Protein AF-S4RUE1-F1 (afdb_monomer_lite)

InterPro domains:
  IPR036621 Anticodon-binding domain superfamily [G3DSA:3.40.50.800] (30-145)
  IPR052600 Nuclear receptor coactivator/corepressor [PTHR23295] (6-214)

Foldseek 3Di:
DVVVVVVVVVVLVVLLVVLLVVLLVVLVVVCVVLDFFQEEEEEADPVCVVVSVVLQVLLVVLVGRYYYDYDDPPDDPVNVVVVCVVSVHQKYWYDDPVCVVLQFIWIWGNPDDDIDIDPRHHSVVNSVVSSVVVVVVVVVVCVVSSVVSSVSSNVSSVVVSVVVVVVVVVVVVLVDDDPLLVVLVVCVVVVHDDDPVSVVVNVVSVVVVVVVVD

Sequence (214 aa):
CLRRAEDALTKEKRRRQELFSCFYDELQFKLERERPVDCVVVVTNKTLKAYAESLGCQVQGLGLSVDLIFLKTEKSLVEAMEDVRKSGTPFIITVSQQHELYKSCTVIILHGRKPTEHRNMKEYAAIELIGERYEQYVAARRESEHTEASRGATEAAEKSLAREMALRRAYEDSLIPPASIAALLYLLVDSRHLAAEEIDQVVRYLQRRKEALM

Organism: Petromyzon marinus (NCBI:txid7757)

Radius of gyration: 33.21 Å; chains: 1; bounding box: 72×42×84 Å

Structure (mmCIF, N/CA/C/O backbone):
data_AF-S4RUE1-F1
#
_entry.id   AF-S4RUE1-F1
#
loop_
_atom_site.group_PDB
_atom_site.id
_atom_site.type_symbol
_atom_site.label_atom_id
_atom_site.label_alt_id
_atom_site.label_comp_id
_atom_site.label_asym_id
_atom_site.label_entity_id
_atom_site.label_seq_id
_atom_site.pdbx_PDB_ins_code
_atom_site.Cartn_x
_atom_site.Cartn_y
_atom_site.Cartn_z
_atom_site.occupancy
_atom_site.B_iso_or_equiv
_atom_site.auth_seq_id
_atom_site.auth_comp_id
_atom_site.auth_asym_id
_atom_site.auth_atom_id
_atom_site.pdbx_PDB_model_num
ATOM 1 N N . CYS A 1 1 ? 25.360 19.381 -38.399 1.00 58.59 1 CYS A N 1
ATOM 2 C CA . CYS A 1 1 ? 25.597 18.361 -37.353 1.00 58.59 1 CYS A CA 1
ATOM 3 C C . CYS A 1 1 ? 24.825 18.641 -36.062 1.00 58.59 1 CYS A C 1
ATOM 5 O O . CYS A 1 1 ? 24.163 17.726 -35.601 1.00 58.59 1 CYS A O 1
ATOM 7 N N . LEU A 1 2 ? 24.820 19.878 -35.540 1.00 60.69 2 LEU A N 1
ATOM 8 C CA . LEU A 1 2 ? 24.148 20.240 -34.275 1.00 60.69 2 LEU A CA 1
ATOM 9 C C . LEU A 1 2 ? 22.643 19.893 -34.215 1.00 60.69 2 LEU A C 1
ATOM 11 O O . LEU A 1 2 ? 22.247 19.160 -33.319 1.00 60.69 2 LEU A O 1
ATOM 15 N N . ARG A 1 3 ? 21.838 20.269 -35.224 1.00 60.91 3 ARG A N 1
ATOM 16 C CA . ARG A 1 3 ? 20.386 19.967 -35.236 1.00 60.91 3 ARG A CA 1
ATOM 17 C C . ARG A 1 3 ? 20.048 18.471 -35.132 1.00 60.91 3 ARG A C 1
ATOM 19 O O . ARG A 1 3 ? 19.162 18.096 -34.384 1.00 60.91 3 ARG A O 1
ATOM 26 N N . ARG A 1 4 ? 20.808 17.588 -35.800 1.00 62.19 4 ARG A N 1
ATOM 27 C CA . ARG A 1 4 ? 20.588 16.125 -35.720 1.00 62.19 4 ARG A CA 1
ATOM 28 C C . ARG A 1 4 ? 20.875 15.557 -34.324 1.00 62.19 4 ARG A C 1
ATOM 30 O O . ARG A 1 4 ? 20.230 14.593 -33.924 1.00 62.19 4 ARG A O 1
ATOM 37 N N . ALA A 1 5 ? 21.845 16.126 -33.607 1.00 63.12 5 ALA A N 1
ATOM 38 C CA . ALA A 1 5 ? 22.159 15.725 -32.237 1.00 63.12 5 ALA A CA 1
ATOM 39 C C . ALA A 1 5 ? 21.095 16.233 -31.246 1.00 63.12 5 ALA A C 1
ATOM 41 O O . ALA A 1 5 ? 20.695 15.499 -30.344 1.00 63.12 5 ALA A O 1
ATOM 42 N N . GLU A 1 6 ? 20.581 17.448 -31.460 1.00 67.56 6 GLU A N 1
ATOM 43 C CA . GLU A 1 6 ? 19.459 18.017 -30.699 1.00 67.56 6 GLU A CA 1
ATOM 44 C C . GLU A 1 6 ? 18.167 17.201 -30.894 1.00 67.56 6 GLU A C 1
ATOM 46 O O . GLU A 1 6 ? 17.483 16.876 -29.918 1.00 67.56 6 GLU A O 1
ATOM 51 N N . ASP A 1 7 ? 17.878 16.772 -32.125 1.00 71.88 7 ASP A N 1
ATOM 52 C CA . ASP A 1 7 ? 16.717 15.935 -32.451 1.00 71.88 7 ASP A CA 1
ATOM 53 C C . ASP A 1 7 ? 16.804 14.546 -31.786 1.00 71.88 7 ASP A C 1
ATOM 55 O O . ASP A 1 7 ? 15.817 14.035 -31.245 1.00 71.88 7 ASP A O 1
ATOM 59 N N . ALA A 1 8 ? 17.997 13.937 -31.769 1.00 72.00 8 ALA A N 1
ATOM 60 C CA . ALA A 1 8 ? 18.235 12.645 -31.123 1.00 72.00 8 ALA A CA 1
ATOM 61 C C . ALA A 1 8 ? 18.071 12.717 -29.595 1.00 72.00 8 ALA A C 1
ATOM 63 O O . ALA A 1 8 ? 17.399 11.864 -29.009 1.00 72.00 8 ALA A O 1
ATOM 64 N N . LEU A 1 9 ? 18.608 13.766 -28.962 1.00 74.94 9 LEU A N 1
ATOM 65 C CA . LEU A 1 9 ? 18.475 13.999 -27.522 1.00 74.94 9 LEU A CA 1
ATOM 66 C C . LEU A 1 9 ? 17.010 14.227 -27.120 1.00 74.94 9 LEU A C 1
ATOM 68 O O . LEU A 1 9 ? 16.556 13.748 -26.080 1.00 74.94 9 LEU A O 1
ATOM 72 N N . THR A 1 10 ? 16.249 14.933 -27.955 1.00 79.88 10 THR A N 1
ATOM 73 C CA . THR A 1 10 ? 14.815 15.170 -27.735 1.00 79.88 10 THR A CA 1
ATOM 74 C C . THR A 1 10 ? 14.017 13.869 -27.808 1.00 79.88 10 THR A C 1
ATOM 76 O O . THR A 1 10 ? 13.157 13.611 -26.964 1.00 79.88 10 THR A O 1
ATOM 79 N N . LYS A 1 11 ? 14.344 13.004 -28.774 1.00 82.00 11 LYS A N 1
ATOM 80 C CA . LYS A 1 11 ? 13.711 11.689 -28.932 1.00 82.00 11 LYS A CA 1
ATOM 81 C C . LYS A 1 11 ? 14.000 10.759 -27.751 1.00 82.00 11 LYS A C 1
ATOM 83 O O . LYS A 1 11 ? 13.104 10.052 -27.298 1.00 82.00 11 LYS A O 1
ATOM 88 N N . GLU A 1 12 ? 15.223 10.780 -27.233 1.00 80.19 12 GLU A N 1
ATOM 89 C CA . GLU A 1 12 ? 15.617 9.995 -26.062 1.00 80.19 12 GLU A CA 1
ATOM 90 C C . GLU A 1 12 ? 14.921 10.474 -24.782 1.00 80.19 12 GLU A C 1
ATOM 92 O O . GLU A 1 12 ? 14.372 9.665 -24.036 1.00 80.19 12 GLU A O 1
ATOM 97 N N . LYS A 1 13 ? 14.854 11.795 -24.564 1.00 83.00 13 LYS A N 1
ATOM 98 C CA . LYS A 1 13 ? 14.106 12.385 -23.442 1.00 83.00 13 LYS A CA 1
ATOM 99 C C . LYS A 1 13 ? 12.633 11.988 -23.473 1.00 83.00 13 LYS A C 1
ATOM 101 O O . LYS A 1 13 ? 12.096 11.593 -22.442 1.00 83.00 13 LYS A O 1
ATOM 106 N N . ARG A 1 14 ? 12.009 12.039 -24.654 1.00 86.94 14 ARG A N 1
ATOM 107 C CA . ARG A 1 14 ? 10.625 11.600 -24.853 1.00 86.94 14 ARG A CA 1
ATOM 108 C C . ARG A 1 14 ? 10.459 10.114 -24.534 1.00 86.94 14 ARG A C 1
ATOM 110 O O . ARG A 1 14 ? 9.573 9.762 -23.766 1.00 86.94 14 ARG A O 1
ATOM 117 N N . ARG A 1 15 ? 11.352 9.258 -25.042 1.00 85.38 15 ARG A N 1
ATOM 118 C CA . ARG A 1 15 ? 11.324 7.814 -24.765 1.00 85.38 15 ARG A CA 1
ATOM 119 C C . ARG A 1 15 ? 11.468 7.511 -23.272 1.00 85.38 15 ARG A C 1
ATOM 121 O O . ARG A 1 15 ? 10.746 6.673 -22.747 1.00 85.38 15 ARG A O 1
ATOM 128 N N . ARG A 1 16 ? 12.363 8.216 -22.576 1.00 84.38 16 ARG A N 1
ATOM 129 C CA . ARG A 1 16 ? 12.545 8.090 -21.123 1.00 84.38 16 ARG A CA 1
ATOM 130 C C . ARG A 1 16 ? 11.294 8.507 -20.351 1.00 84.38 16 ARG A C 1
ATOM 132 O O . ARG A 1 16 ? 10.927 7.834 -19.398 1.00 84.38 16 ARG A O 1
ATOM 139 N N . GLN A 1 17 ? 10.642 9.590 -20.770 1.00 87.00 17 GLN A N 1
ATOM 140 C CA . GLN A 1 17 ? 9.405 10.068 -20.154 1.00 87.00 17 GLN A CA 1
ATOM 141 C C . GLN A 1 17 ? 8.237 9.096 -20.373 1.00 87.00 17 GLN A C 1
ATOM 143 O O . GLN A 1 17 ? 7.494 8.827 -19.437 1.00 87.00 17 GLN A O 1
ATOM 148 N N . GLU A 1 18 ? 8.104 8.532 -21.576 1.00 90.56 18 GLU A N 1
ATOM 149 C CA . GLU A 1 18 ? 7.108 7.496 -21.883 1.00 90.56 18 GLU A CA 1
ATOM 150 C C . GLU A 1 18 ? 7.318 6.252 -21.005 1.00 90.56 18 GLU A C 1
ATOM 152 O O . GLU A 1 18 ? 6.376 5.772 -20.383 1.00 90.56 18 GLU A O 1
ATOM 157 N N . LEU A 1 19 ? 8.564 5.773 -20.895 1.00 87.56 19 LEU A N 1
ATOM 158 C CA . LEU A 1 19 ? 8.904 4.637 -20.032 1.00 87.56 19 LEU A CA 1
ATOM 159 C C . LEU A 1 19 ? 8.614 4.932 -18.558 1.00 87.56 19 LEU A C 1
ATOM 161 O O . LEU A 1 19 ? 8.045 4.086 -17.876 1.00 87.56 19 LEU A O 1
ATOM 165 N N . PHE A 1 20 ? 8.975 6.125 -18.077 1.00 90.62 20 PHE A N 1
ATOM 166 C CA . PHE A 1 20 ? 8.666 6.548 -16.713 1.00 90.62 20 PHE A CA 1
ATOM 167 C C . PHE A 1 20 ? 7.159 6.521 -16.455 1.00 90.62 20 PHE A C 1
ATOM 169 O O . PHE A 1 20 ? 6.744 5.928 -15.468 1.00 90.62 20 PHE A O 1
ATOM 176 N N . SER A 1 21 ? 6.352 7.103 -17.351 1.00 91.00 21 SER A N 1
ATOM 177 C CA . SER A 1 21 ? 4.891 7.126 -17.207 1.00 91.00 21 SER A CA 1
ATOM 178 C C . SER A 1 21 ? 4.323 5.713 -17.104 1.00 91.00 21 SER A C 1
ATOM 180 O O . SER A 1 21 ? 3.620 5.418 -16.146 1.00 91.00 21 SER A O 1
ATOM 182 N N . CYS A 1 22 ? 4.694 4.812 -18.021 1.00 90.06 22 CYS A N 1
ATOM 183 C CA . CYS A 1 22 ? 4.197 3.436 -17.988 1.00 90.06 22 CYS A CA 1
ATOM 184 C C . CYS A 1 22 ? 4.574 2.711 -16.689 1.00 90.06 22 CYS A C 1
ATOM 186 O O . CYS A 1 22 ? 3.720 2.092 -16.062 1.00 90.06 22 CYS A O 1
ATOM 188 N N . PHE A 1 23 ? 5.841 2.789 -16.262 1.00 87.94 23 PHE A N 1
ATOM 189 C CA . PHE A 1 23 ? 6.271 2.118 -15.032 1.00 87.94 23 PHE A CA 1
ATOM 190 C C . PHE A 1 23 ? 5.644 2.730 -13.782 1.00 87.94 23 PHE A C 1
ATOM 192 O O . PHE A 1 23 ? 5.354 2.006 -12.833 1.00 87.94 2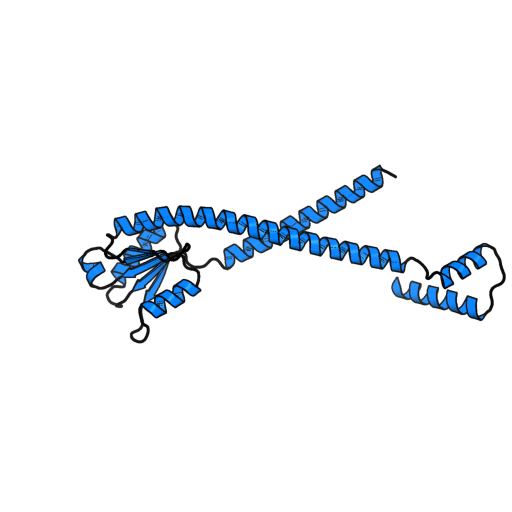3 PHE A O 1
ATOM 199 N N . TYR A 1 24 ? 5.439 4.044 -13.773 1.00 88.12 24 TYR A N 1
ATOM 200 C CA . TYR A 1 24 ? 4.788 4.734 -12.671 1.00 88.12 24 TYR A CA 1
ATOM 201 C C . TYR A 1 24 ? 3.327 4.290 -12.529 1.00 88.12 24 TYR A C 1
ATOM 203 O O . TYR A 1 24 ? 2.928 3.878 -11.440 1.00 88.12 24 TYR A O 1
ATOM 211 N N . ASP A 1 25 ? 2.577 4.263 -13.633 1.00 88.62 25 ASP A N 1
ATOM 212 C CA . ASP A 1 25 ? 1.181 3.814 -13.658 1.00 88.62 25 ASP A CA 1
ATOM 213 C C . ASP A 1 25 ? 1.062 2.335 -13.247 1.00 88.62 25 ASP A C 1
ATOM 215 O O . ASP A 1 25 ? 0.202 1.963 -12.447 1.00 88.62 25 ASP A O 1
ATOM 219 N N . GLU A 1 26 ? 1.967 1.475 -13.727 1.00 88.31 26 GLU A N 1
ATOM 220 C CA . GLU A 1 26 ? 2.015 0.062 -13.332 1.00 88.31 26 GLU A CA 1
ATOM 221 C C . GLU A 1 26 ? 2.295 -0.130 -11.834 1.00 88.31 26 GLU A C 1
ATOM 223 O O . GLU A 1 26 ? 1.721 -1.025 -11.204 1.00 88.31 26 GLU A O 1
ATOM 228 N N . LEU A 1 27 ? 3.200 0.669 -11.260 1.00 87.81 27 LEU A N 1
ATOM 229 C CA . LEU A 1 27 ? 3.532 0.610 -9.836 1.00 87.81 27 LEU A CA 1
ATOM 230 C C . LEU A 1 27 ? 2.371 1.113 -8.981 1.00 87.81 27 LEU A C 1
ATOM 232 O O . LEU A 1 27 ? 2.018 0.445 -8.009 1.00 87.81 27 LEU A O 1
ATOM 236 N N . GLN A 1 28 ? 1.741 2.226 -9.366 1.00 86.06 28 GLN A N 1
ATOM 237 C CA . GLN A 1 28 ? 0.544 2.729 -8.692 1.00 86.06 28 GLN A CA 1
ATOM 238 C C . GLN A 1 28 ? -0.583 1.698 -8.713 1.00 86.06 28 GLN A C 1
ATOM 240 O O . GLN A 1 28 ? -1.149 1.385 -7.668 1.00 86.06 28 GLN A O 1
ATOM 245 N N . PHE A 1 29 ? -0.850 1.091 -9.871 1.00 86.81 29 PHE A N 1
ATOM 246 C CA . PHE A 1 29 ? -1.894 0.079 -9.996 1.00 86.81 29 PHE A CA 1
ATOM 247 C C . PHE A 1 29 ? -1.649 -1.136 -9.088 1.00 86.81 29 PHE A C 1
ATOM 249 O O . PHE A 1 29 ? -2.578 -1.668 -8.479 1.00 86.81 29 PHE A O 1
ATOM 256 N N . LYS A 1 30 ? -0.395 -1.586 -8.963 1.00 86.31 30 LYS A N 1
ATOM 257 C CA . LYS A 1 30 ? -0.034 -2.680 -8.045 1.00 86.31 30 LYS A CA 1
ATOM 258 C C . LYS A 1 30 ? -0.243 -2.292 -6.581 1.00 86.31 30 LYS A C 1
ATOM 260 O O . LYS A 1 30 ? -0.842 -3.070 -5.843 1.00 86.31 30 LYS A O 1
ATOM 265 N N . LEU A 1 31 ? 0.203 -1.097 -6.192 1.00 84.88 31 LEU A N 1
ATOM 266 C CA . LEU A 1 31 ? 0.042 -0.556 -4.837 1.00 84.88 31 LEU A CA 1
ATOM 267 C C . LEU A 1 31 ? -1.433 -0.449 -4.432 1.00 84.88 31 LEU A C 1
ATOM 269 O O . LEU A 1 31 ? -1.803 -0.832 -3.323 1.00 84.88 31 LEU A O 1
ATOM 273 N N . GLU A 1 32 ? -2.289 0.020 -5.338 1.00 83.31 32 GLU A N 1
ATOM 274 C CA . GLU A 1 32 ? -3.732 0.089 -5.098 1.00 83.31 32 GLU A CA 1
ATOM 275 C C . GLU A 1 32 ? -4.362 -1.302 -4.973 1.00 83.31 32 GLU A C 1
ATOM 277 O O . GLU A 1 32 ? -5.212 -1.520 -4.109 1.00 83.31 32 GLU A O 1
ATOM 282 N N . ARG A 1 33 ? -3.934 -2.263 -5.801 1.00 83.38 33 ARG A N 1
ATOM 283 C CA . ARG A 1 33 ? -4.501 -3.620 -5.814 1.00 83.38 33 ARG A CA 1
ATOM 284 C C . ARG A 1 33 ? -4.127 -4.444 -4.586 1.00 83.38 33 ARG A C 1
ATOM 286 O O . ARG A 1 33 ? -4.904 -5.296 -4.166 1.00 83.38 33 ARG A O 1
ATOM 293 N N . GLU A 1 34 ? -2.945 -4.215 -4.031 1.00 82.38 34 GLU A N 1
ATOM 294 C CA . GLU A 1 34 ? -2.450 -4.902 -2.835 1.00 82.38 34 GLU A CA 1
ATOM 295 C C . GLU A 1 34 ? -2.808 -4.156 -1.541 1.00 82.38 34 GLU A C 1
ATOM 297 O O . GLU A 1 34 ? -2.314 -4.505 -0.468 1.00 82.38 34 GLU A O 1
ATOM 302 N N . ARG A 1 35 ? -3.678 -3.137 -1.618 1.00 82.25 35 ARG A N 1
ATOM 303 C CA . ARG A 1 35 ? -4.054 -2.327 -0.462 1.00 82.25 35 ARG A CA 1
ATOM 304 C C . ARG A 1 35 ? -4.678 -3.205 0.640 1.00 82.25 35 ARG A C 1
ATOM 306 O O . ARG A 1 35 ? -5.731 -3.805 0.414 1.00 82.25 35 ARG A O 1
ATOM 313 N N . PRO A 1 36 ? -4.073 -3.253 1.843 1.00 87.19 36 PRO A N 1
ATOM 314 C CA . PRO A 1 36 ? -4.626 -4.005 2.958 1.00 87.19 36 PRO A CA 1
ATOM 315 C C . PRO A 1 36 ? -5.847 -3.292 3.546 1.00 87.19 36 PRO A C 1
ATOM 317 O O . PRO A 1 36 ? -6.071 -2.102 3.316 1.00 87.19 36 PRO A O 1
ATOM 320 N N . VAL A 1 37 ? -6.612 -4.027 4.352 1.00 92.06 37 VAL A N 1
ATOM 321 C CA . VAL A 1 37 ? -7.737 -3.484 5.124 1.00 92.06 37 VAL A CA 1
ATOM 322 C C . VAL A 1 37 ? -7.225 -2.415 6.095 1.00 92.06 37 VAL A C 1
ATOM 324 O O . VAL A 1 37 ? -6.211 -2.627 6.765 1.00 92.06 37 VAL A O 1
ATOM 327 N N . ASP A 1 38 ? -7.928 -1.283 6.187 1.00 93.38 38 ASP A N 1
ATOM 328 C CA . ASP A 1 38 ? -7.502 -0.136 6.994 1.00 93.38 38 ASP A CA 1
ATOM 329 C C . ASP A 1 38 ? -7.779 -0.355 8.497 1.00 93.38 38 ASP A C 1
ATOM 331 O O . ASP A 1 38 ? -6.973 0.029 9.344 1.00 93.38 38 ASP A O 1
ATOM 335 N N . CYS A 1 39 ? -8.891 -1.003 8.855 1.00 94.94 39 CYS A N 1
ATOM 336 C CA . CYS A 1 39 ? -9.232 -1.298 10.246 1.00 94.94 39 CYS A CA 1
ATOM 337 C C . CYS A 1 39 ? -9.822 -2.702 10.409 1.00 94.94 39 CYS A C 1
ATOM 339 O O . CYS A 1 39 ? -10.632 -3.147 9.602 1.00 94.94 39 CYS A O 1
ATOM 341 N N . VAL A 1 40 ? -9.448 -3.402 11.478 1.00 95.75 40 VAL A N 1
ATOM 342 C CA . VAL A 1 40 ? -10.020 -4.713 11.808 1.00 95.75 40 VAL A CA 1
ATOM 343 C C . VAL A 1 40 ? -10.698 -4.666 13.170 1.00 95.75 40 VAL A C 1
ATOM 345 O O . VAL A 1 40 ? -10.084 -4.288 14.170 1.00 95.75 40 VAL A O 1
ATOM 348 N N . VAL A 1 41 ? -11.955 -5.101 13.230 1.00 95.31 41 VAL A N 1
ATOM 349 C CA . VAL A 1 41 ? -12.693 -5.274 14.483 1.00 95.31 41 VAL A CA 1
ATOM 350 C C . VAL A 1 41 ? -12.561 -6.722 14.946 1.00 95.31 41 VAL A C 1
ATOM 352 O O . VAL A 1 41 ? -13.078 -7.648 14.323 1.00 95.31 41 VAL A O 1
ATOM 355 N N . VAL A 1 42 ? -11.866 -6.923 16.060 1.00 94.38 42 VAL A N 1
ATOM 356 C CA . VAL A 1 42 ? -11.666 -8.221 16.700 1.00 94.38 42 VAL A CA 1
ATOM 357 C C . VAL A 1 42 ? -12.728 -8.433 17.772 1.00 94.38 42 VAL A C 1
ATOM 359 O O . VAL A 1 42 ? -12.840 -7.674 18.739 1.00 94.38 42 VAL A O 1
ATOM 362 N N . VAL A 1 43 ? -13.495 -9.505 17.612 1.00 93.62 43 VAL A N 1
ATOM 363 C CA . VAL A 1 43 ? -14.638 -9.843 18.459 1.00 93.62 43 VAL A CA 1
ATOM 364 C C . VAL A 1 43 ? -14.307 -11.070 19.304 1.00 93.62 43 VAL A C 1
ATOM 366 O O . VAL A 1 43 ? -14.034 -12.143 18.762 1.00 93.62 43 VAL A O 1
ATOM 369 N N . THR A 1 44 ? -14.349 -10.939 20.635 1.00 89.88 44 THR A N 1
ATOM 370 C CA . THR A 1 44 ? -14.014 -12.049 21.551 1.00 89.88 44 THR A CA 1
ATOM 371 C C . THR A 1 44 ? -15.119 -13.095 21.688 1.00 89.88 44 THR A C 1
ATOM 373 O O . THR A 1 44 ? -14.828 -14.257 21.956 1.00 89.88 44 THR A O 1
ATOM 376 N N . ASN A 1 45 ? -16.384 -12.711 21.501 1.00 88.56 45 ASN A N 1
ATOM 377 C CA . ASN A 1 45 ? -17.535 -13.605 21.608 1.00 88.56 45 ASN A CA 1
ATOM 378 C C . ASN A 1 45 ? -18.504 -13.381 20.440 1.00 88.56 45 ASN A C 1
ATOM 380 O O . ASN A 1 45 ? -18.855 -12.248 20.123 1.00 88.56 45 ASN A O 1
ATOM 384 N N . LYS A 1 46 ? -18.989 -14.466 19.826 1.00 87.31 46 LYS A N 1
ATOM 385 C CA . LYS A 1 46 ? -19.931 -14.429 18.695 1.00 87.31 46 LYS A CA 1
ATOM 386 C C . LYS A 1 46 ? -21.242 -13.707 19.013 1.00 87.31 46 LYS A C 1
ATOM 388 O O . LYS A 1 46 ? -21.866 -13.180 18.098 1.00 87.31 46 LYS A O 1
ATOM 393 N N . THR A 1 47 ? -21.658 -13.660 20.279 1.00 90.12 47 THR A N 1
ATOM 394 C CA . THR A 1 47 ? -22.866 -12.925 20.694 1.00 90.12 47 THR A CA 1
ATOM 395 C C . THR A 1 47 ? -22.747 -11.420 20.456 1.00 90.12 47 THR A C 1
ATOM 397 O O . THR A 1 47 ? -23.751 -10.765 20.213 1.00 90.12 47 THR A O 1
ATOM 400 N N . LEU A 1 48 ? -21.521 -10.885 20.444 1.00 91.94 48 LEU A N 1
ATOM 401 C CA . LEU A 1 48 ? -21.221 -9.462 20.253 1.00 91.94 48 LEU A CA 1
ATOM 402 C C . LEU A 1 48 ? -21.212 -9.046 18.778 1.00 91.94 48 LEU A C 1
ATOM 404 O O . LEU A 1 48 ? -20.809 -7.931 18.454 1.00 91.94 48 LEU A O 1
ATOM 408 N N . LYS A 1 49 ? -21.622 -9.939 17.869 1.00 93.19 49 LYS A N 1
ATOM 409 C CA . LYS A 1 49 ? -21.610 -9.694 16.426 1.00 93.19 49 LYS A CA 1
ATOM 410 C C . LYS A 1 49 ? -22.360 -8.411 16.056 1.00 93.19 49 LYS A C 1
ATOM 412 O O . LYS A 1 49 ? -21.794 -7.581 15.361 1.00 93.19 49 LYS A O 1
ATOM 417 N N . ALA A 1 50 ? -23.578 -8.223 16.565 1.00 94.19 50 ALA A N 1
ATOM 418 C CA . ALA A 1 50 ? -24.389 -7.044 16.249 1.00 94.19 50 ALA A CA 1
ATOM 419 C C . ALA A 1 50 ? -23.723 -5.734 16.709 1.00 94.19 50 ALA A C 1
ATOM 421 O O . ALA A 1 50 ? -23.722 -4.742 15.983 1.00 94.19 50 ALA A O 1
ATOM 422 N N . TYR A 1 51 ? -23.108 -5.744 17.895 1.00 94.19 51 TYR A N 1
ATOM 423 C CA . TYR A 1 51 ? -22.356 -4.604 18.417 1.00 94.19 51 TYR A CA 1
ATOM 424 C C . TYR A 1 51 ? -21.126 -4.292 17.554 1.00 94.19 51 TYR A C 1
ATOM 426 O O . TYR A 1 51 ? -20.906 -3.146 17.167 1.00 94.19 51 TYR A O 1
ATOM 434 N N . ALA A 1 52 ? -20.357 -5.322 17.195 1.00 94.94 52 ALA A N 1
ATOM 435 C CA . ALA A 1 52 ? -19.178 -5.187 16.349 1.00 94.94 52 ALA A CA 1
ATOM 436 C C . ALA A 1 52 ? -19.518 -4.690 14.935 1.00 94.94 52 ALA A C 1
ATOM 438 O O . ALA A 1 52 ? -18.807 -3.842 14.405 1.00 94.94 52 ALA A O 1
ATOM 439 N N . GLU A 1 53 ? -20.603 -5.186 14.336 1.00 94.81 53 GLU A N 1
ATOM 440 C CA . GLU A 1 53 ? -21.081 -4.751 13.018 1.00 94.81 53 GLU A CA 1
ATOM 441 C C . GLU A 1 53 ? -21.537 -3.289 13.040 1.00 94.81 53 GLU A C 1
ATOM 443 O O . GLU A 1 53 ? -21.204 -2.536 12.128 1.00 94.81 53 GLU A O 1
ATOM 448 N N . SER A 1 54 ? -22.229 -2.860 14.102 1.00 94.75 54 SER A N 1
ATOM 449 C CA . SER A 1 54 ? -22.613 -1.455 14.280 1.00 94.75 54 SER A CA 1
ATOM 450 C C . SER A 1 54 ? -21.387 -0.544 14.359 1.00 94.75 54 SER A C 1
ATOM 452 O O . SER A 1 54 ? -21.316 0.456 13.646 1.00 94.75 54 SER A O 1
ATOM 454 N N . LEU A 1 55 ? -20.403 -0.902 15.189 1.00 94.25 55 LEU A N 1
ATOM 455 C CA . LEU A 1 55 ? -19.149 -0.155 15.303 1.00 94.25 55 LEU A CA 1
ATOM 456 C C . LEU A 1 55 ? -18.367 -0.143 13.986 1.00 94.25 55 LEU A C 1
ATOM 458 O O . LEU A 1 55 ? -17.878 0.903 13.563 1.00 94.25 55 LEU A O 1
ATOM 462 N N . GLY A 1 56 ? -18.287 -1.289 13.307 1.00 94.56 56 GLY A N 1
ATOM 463 C CA . GLY A 1 56 ? -17.648 -1.405 12.001 1.00 94.56 56 GLY A CA 1
ATOM 464 C C . GLY A 1 56 ? -18.311 -0.506 10.960 1.00 94.56 56 GLY A C 1
ATOM 465 O O . GLY A 1 56 ? -17.614 0.226 10.267 1.00 94.56 56 GLY A O 1
ATOM 466 N N . CYS A 1 57 ? -19.645 -0.477 10.907 1.00 94.94 57 CYS A N 1
ATOM 467 C CA . CYS A 1 57 ? -20.401 0.394 10.007 1.00 94.94 57 CYS A CA 1
ATOM 468 C C . CYS A 1 57 ? -20.141 1.884 10.284 1.00 94.94 57 CYS A C 1
ATOM 470 O O . CYS A 1 57 ? -20.036 2.677 9.349 1.00 94.94 57 CYS A O 1
ATOM 472 N N . GLN A 1 58 ? -20.014 2.280 11.554 1.00 94.31 58 GLN A N 1
ATOM 473 C CA . GLN A 1 58 ? -19.697 3.665 11.913 1.00 94.31 58 GLN A CA 1
ATOM 474 C C . GLN A 1 58 ? -18.293 4.070 11.453 1.00 94.31 58 GLN A C 1
ATOM 476 O O . GLN A 1 58 ? -18.118 5.156 10.906 1.00 94.31 58 GLN A O 1
ATOM 481 N N . VAL A 1 59 ? -17.306 3.185 11.615 1.00 94.56 59 VAL A N 1
ATOM 482 C CA . VAL A 1 59 ? -15.935 3.425 11.140 1.00 94.56 59 VAL A CA 1
ATOM 483 C C . VAL A 1 59 ? -15.862 3.400 9.609 1.00 94.56 59 VAL A C 1
ATOM 485 O O . VAL A 1 59 ? -15.171 4.226 9.020 1.00 94.56 59 VAL A O 1
ATOM 488 N N . GLN A 1 60 ? -16.627 2.529 8.944 1.00 95.00 60 GLN A N 1
ATOM 489 C CA . GLN A 1 60 ? -16.770 2.541 7.481 1.00 95.00 60 GLN A CA 1
ATOM 490 C C . GLN A 1 60 ? -17.345 3.869 6.969 1.00 95.00 60 GLN A C 1
ATOM 492 O O . GLN A 1 60 ? -16.967 4.322 5.890 1.00 95.00 60 GLN A O 1
ATOM 497 N N . GLY A 1 61 ? -18.197 4.536 7.756 1.00 93.56 61 GLY A N 1
ATOM 498 C CA . GLY A 1 61 ? -18.728 5.866 7.446 1.00 93.56 61 GLY A CA 1
ATOM 499 C C . GLY A 1 61 ? -17.659 6.957 7.291 1.00 93.56 61 GLY A C 1
ATOM 500 O O . GLY A 1 61 ? -17.917 7.967 6.644 1.00 93.56 61 GLY A O 1
ATOM 501 N N . LEU A 1 62 ? -16.450 6.741 7.819 1.00 91.44 62 LEU A N 1
ATOM 502 C CA . LEU A 1 62 ? -15.298 7.634 7.653 1.00 91.44 62 LEU A CA 1
ATOM 503 C C . LEU A 1 62 ? -14.510 7.372 6.350 1.00 91.44 62 LEU A C 1
ATOM 505 O O . LEU A 1 62 ? -13.514 8.042 6.087 1.00 91.44 62 LEU A O 1
ATOM 509 N N . G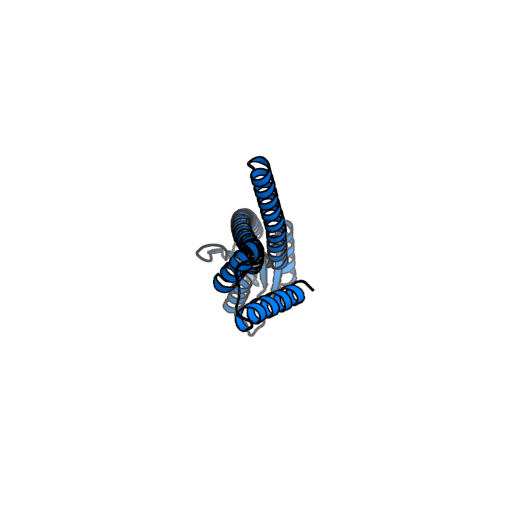LY A 1 63 ? -14.914 6.388 5.537 1.00 90.56 63 GLY A N 1
ATOM 510 C CA . GLY A 1 63 ? -14.211 6.001 4.307 1.00 90.56 63 GLY A CA 1
ATOM 511 C C . GLY A 1 63 ? -13.039 5.034 4.519 1.00 90.56 63 GLY A C 1
ATOM 512 O O . GLY A 1 63 ? -12.166 4.932 3.653 1.00 90.56 63 GLY A O 1
ATOM 513 N N . LEU A 1 64 ? -13.000 4.340 5.663 1.00 92.75 64 LEU A N 1
ATOM 514 C CA . LEU A 1 64 ? -12.059 3.250 5.930 1.00 92.75 64 LEU A CA 1
ATOM 515 C C . LEU A 1 64 ? -12.634 1.906 5.475 1.00 92.75 64 LEU A C 1
ATOM 517 O O . LEU A 1 64 ? -13.816 1.618 5.674 1.00 92.75 64 LEU A O 1
ATOM 521 N N . SER A 1 65 ? -11.771 1.035 4.955 1.00 92.88 65 SER A N 1
ATOM 522 C CA . SER A 1 65 ? -12.109 -0.373 4.743 1.00 92.88 65 SER A CA 1
ATOM 523 C C . SER A 1 65 ? -12.041 -1.105 6.082 1.00 92.88 65 SER A C 1
ATOM 525 O O . SER A 1 65 ? -10.989 -1.105 6.726 1.00 92.88 65 SER A O 1
ATOM 527 N N . VAL A 1 66 ? -13.147 -1.725 6.501 1.00 95.31 66 VAL A N 1
ATOM 528 C CA . VAL A 1 66 ? -13.239 -2.425 7.791 1.00 95.31 66 VAL A CA 1
ATOM 529 C C . VAL A 1 66 ? -13.550 -3.900 7.587 1.00 95.31 66 VAL A C 1
ATOM 531 O O . VAL A 1 66 ? -14.502 -4.222 6.878 1.00 95.31 66 VAL A O 1
ATOM 534 N N . ASP A 1 67 ? -12.793 -4.768 8.256 1.00 94.62 67 ASP A N 1
ATOM 535 C CA . ASP A 1 67 ? -13.044 -6.212 8.326 1.00 94.62 67 ASP A CA 1
ATOM 536 C C . ASP A 1 67 ? -13.357 -6.652 9.768 1.00 94.62 67 ASP A C 1
ATOM 538 O O . ASP A 1 67 ? -12.964 -5.996 10.737 1.00 94.62 67 ASP A O 1
ATOM 542 N N . LEU A 1 68 ? -14.088 -7.758 9.922 1.00 93.50 68 LEU A N 1
ATOM 543 C CA . LEU A 1 68 ? -14.488 -8.309 11.216 1.00 93.50 68 LEU A CA 1
ATOM 544 C C . LEU A 1 68 ? -13.916 -9.711 11.412 1.00 93.50 68 LEU A C 1
ATOM 546 O O . LEU A 1 68 ? -14.226 -10.643 10.670 1.00 93.50 68 LEU A O 1
ATOM 550 N N . ILE A 1 69 ? -13.162 -9.892 12.495 1.00 92.75 69 ILE A N 1
ATOM 551 C CA . ILE A 1 69 ? -12.573 -11.179 12.863 1.00 92.75 69 ILE A CA 1
ATOM 552 C C . ILE A 1 69 ? -13.175 -11.668 14.176 1.00 92.75 69 ILE A C 1
ATOM 554 O O . ILE A 1 69 ? -13.103 -11.006 15.211 1.00 92.75 69 ILE A O 1
ATOM 558 N N . PHE A 1 70 ? -13.710 -12.886 14.156 1.00 91.75 70 PHE A N 1
ATOM 559 C CA . PHE A 1 70 ? -14.136 -13.586 15.363 1.00 91.75 70 PHE A CA 1
ATOM 560 C C . PHE A 1 70 ? -12.985 -14.419 15.917 1.00 91.75 70 PHE A C 1
ATOM 562 O O . PHE A 1 70 ? -12.458 -15.300 15.229 1.00 91.75 70 PHE A O 1
ATOM 569 N N . LEU A 1 71 ? -12.630 -14.184 17.179 1.00 87.88 71 LEU A N 1
ATOM 570 C CA . LEU A 1 71 ? -11.682 -15.035 17.887 1.00 87.88 71 LEU A CA 1
ATOM 571 C C . LEU A 1 71 ? -12.257 -16.451 18.005 1.00 87.88 71 LEU A C 1
ATOM 573 O O . LEU A 1 71 ? -13.348 -16.670 18.536 1.00 87.88 71 LEU A O 1
ATOM 577 N N . LYS A 1 72 ? -11.518 -17.425 17.468 1.00 80.00 72 LYS A N 1
ATOM 578 C CA . LYS A 1 72 ? -11.781 -18.847 17.710 1.00 80.00 72 LYS A CA 1
ATOM 579 C C . LYS A 1 72 ? -11.267 -19.198 19.103 1.00 80.00 72 LYS A C 1
ATOM 581 O O . LYS A 1 72 ? -10.247 -18.662 19.515 1.00 80.00 72 LYS A O 1
ATOM 586 N N . THR A 1 73 ? -11.921 -20.137 19.784 1.00 70.06 73 THR A N 1
ATOM 587 C CA . THR A 1 73 ? -11.583 -20.574 21.153 1.00 70.06 73 THR A CA 1
ATOM 588 C C . THR A 1 73 ? -10.115 -20.992 21.330 1.00 70.06 73 THR A C 1
ATOM 590 O O . THR A 1 73 ? -9.588 -20.898 22.429 1.00 70.06 73 THR A O 1
ATOM 593 N N . GLU A 1 74 ? -9.450 -21.418 20.253 1.00 66.69 74 GLU A N 1
ATOM 594 C CA . GLU A 1 74 ? -8.046 -21.849 20.256 1.00 66.69 74 GLU A CA 1
ATOM 595 C C . GLU A 1 74 ? -7.034 -20.714 20.035 1.00 66.69 74 GLU A C 1
ATOM 597 O O . GLU A 1 74 ? -5.870 -20.880 20.379 1.00 66.69 74 GLU A O 1
ATOM 602 N N . LYS A 1 75 ? -7.446 -19.572 19.463 1.00 74.62 75 LYS A N 1
ATOM 603 C CA . LYS A 1 75 ? -6.546 -18.441 19.192 1.00 74.62 75 LYS A CA 1
ATOM 604 C C . LYS A 1 75 ? -6.615 -17.423 20.321 1.00 74.62 75 LYS A C 1
ATOM 606 O O . LYS A 1 75 ? -7.697 -16.964 20.689 1.00 74.62 75 LYS A O 1
ATOM 611 N N . SER A 1 76 ? -5.457 -17.005 20.820 1.00 84.38 76 SER A N 1
ATOM 612 C CA . SER A 1 76 ? -5.380 -15.900 21.774 1.00 84.38 76 SER A CA 1
ATOM 613 C C . SER A 1 76 ? -5.583 -14.544 21.082 1.00 84.38 76 SER A C 1
ATOM 615 O O . SER A 1 76 ? -5.293 -14.376 19.895 1.00 84.38 76 SER A O 1
ATOM 617 N N . LEU A 1 77 ? -6.049 -13.541 21.837 1.00 83.38 77 LEU A N 1
ATOM 618 C CA . LEU A 1 77 ? -6.157 -12.158 21.349 1.00 83.38 77 LEU A CA 1
ATOM 619 C C . LEU A 1 77 ? -4.810 -11.645 20.813 1.00 83.38 77 LEU A C 1
ATOM 621 O O . LEU A 1 77 ? -4.771 -10.978 19.786 1.00 83.38 77 LEU A O 1
ATOM 625 N N . VAL A 1 78 ? -3.710 -12.008 21.479 1.00 85.81 78 VAL A N 1
ATOM 626 C CA . VAL A 1 78 ? -2.352 -11.599 21.101 1.00 85.81 78 VAL A CA 1
ATOM 627 C C . VAL A 1 78 ? -1.960 -12.172 19.739 1.00 85.81 78 VAL A C 1
ATOM 629 O O . VAL A 1 78 ? -1.467 -11.435 18.892 1.00 85.81 78 VAL A O 1
ATOM 632 N N . GLU A 1 79 ? -2.228 -13.454 19.485 1.00 87.56 79 GLU A N 1
ATOM 633 C CA . GLU A 1 79 ? -1.954 -14.076 18.182 1.00 87.56 79 GLU A CA 1
ATOM 634 C C . GLU A 1 79 ? -2.802 -13.466 17.065 1.00 87.56 79 GLU A C 1
ATOM 636 O O . GLU A 1 79 ? -2.291 -13.196 15.983 1.00 87.56 79 GLU A O 1
ATOM 641 N N . ALA A 1 80 ? -4.085 -13.196 17.327 1.00 87.12 80 ALA A N 1
ATOM 642 C CA . ALA A 1 80 ? -4.945 -12.534 16.349 1.00 87.12 80 ALA A CA 1
ATOM 643 C C . ALA A 1 80 ? -4.443 -11.120 16.017 1.00 87.12 80 ALA A C 1
ATOM 645 O O . ALA A 1 80 ? -4.434 -10.725 14.855 1.00 87.12 80 ALA A O 1
ATOM 646 N N . MET A 1 81 ? -3.976 -10.369 17.017 1.00 86.25 81 MET A N 1
ATOM 647 C CA . MET A 1 81 ? -3.378 -9.050 16.802 1.00 86.25 81 MET A CA 1
ATOM 648 C C . MET A 1 81 ? -2.076 -9.120 15.997 1.00 86.25 81 MET A C 1
ATOM 650 O O . MET A 1 81 ? -1.833 -8.261 15.154 1.00 86.25 81 MET A O 1
ATOM 654 N N . GLU A 1 82 ? -1.240 -10.131 16.238 1.00 88.12 82 GLU A N 1
ATOM 655 C CA . GLU A 1 82 ? -0.018 -10.379 15.468 1.00 88.12 82 GLU A CA 1
ATOM 656 C C . GLU A 1 82 ? -0.319 -10.721 14.004 1.00 88.12 82 GLU A C 1
ATOM 658 O O . GLU A 1 82 ? 0.342 -10.198 13.104 1.00 88.12 82 GLU A O 1
ATOM 663 N N . ASP A 1 83 ? -1.337 -11.546 13.753 1.00 89.19 83 ASP A N 1
ATOM 664 C CA . ASP A 1 83 ? -1.798 -11.880 12.402 1.00 89.19 83 ASP A CA 1
ATOM 665 C C . ASP A 1 83 ? -2.284 -10.620 11.657 1.00 89.19 83 ASP A C 1
ATOM 667 O O . ASP A 1 83 ? -1.889 -10.387 10.514 1.00 89.19 83 ASP A O 1
ATOM 671 N N . VAL A 1 84 ? -3.058 -9.756 12.324 1.00 89.81 84 VAL A N 1
ATOM 672 C CA . VAL A 1 84 ? -3.537 -8.482 11.752 1.00 89.81 84 VAL A CA 1
ATOM 673 C C . VAL A 1 84 ? -2.403 -7.465 11.567 1.00 89.81 84 VAL A C 1
ATOM 675 O O . VAL A 1 84 ? -2.384 -6.685 10.615 1.00 89.81 84 VAL A O 1
ATOM 678 N N . ARG A 1 85 ? -1.392 -7.481 12.438 1.00 88.06 85 ARG A N 1
ATOM 679 C CA . ARG A 1 85 ? -0.200 -6.651 12.240 1.00 88.06 85 ARG A CA 1
ATOM 680 C C . ARG A 1 85 ? 0.580 -7.090 11.002 1.00 88.06 85 ARG A C 1
ATOM 682 O O . ARG A 1 85 ? 1.066 -6.242 10.260 1.00 88.06 85 ARG A O 1
ATOM 689 N N . LYS A 1 86 ? 0.685 -8.400 10.758 1.00 87.94 86 LYS A N 1
ATOM 690 C CA . LYS A 1 86 ? 1.346 -8.952 9.563 1.00 87.94 86 LYS A CA 1
ATOM 691 C C . LYS A 1 86 ? 0.583 -8.661 8.274 1.00 87.94 86 LYS A C 1
ATOM 693 O O . LYS A 1 86 ? 1.226 -8.519 7.241 1.00 87.94 86 LYS A O 1
ATOM 698 N N . SER A 1 87 ? -0.746 -8.539 8.320 1.00 87.38 87 SER A N 1
ATOM 699 C CA . SER A 1 87 ? -1.535 -8.132 7.149 1.00 87.38 87 SER A CA 1
ATOM 700 C C . SER A 1 87 ? -1.349 -6.661 6.769 1.00 87.38 87 SER A C 1
ATOM 702 O O . SER A 1 87 ? -1.834 -6.251 5.721 1.00 87.38 87 SER A O 1
ATOM 704 N N . GLY A 1 88 ? -0.645 -5.865 7.582 1.00 88.00 88 GLY A N 1
ATOM 705 C CA . GLY A 1 88 ? -0.371 -4.455 7.297 1.00 88.00 88 GLY A CA 1
ATOM 706 C C . GLY A 1 88 ? -1.508 -3.507 7.685 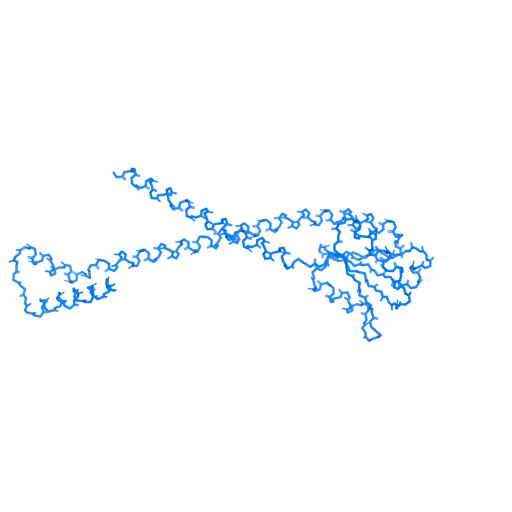1.00 88.00 88 GLY A C 1
ATOM 707 O O . GLY A 1 88 ? -1.502 -2.351 7.268 1.00 88.00 88 GLY A O 1
ATOM 708 N N . THR A 1 89 ? -2.474 -3.969 8.484 1.00 92.19 89 THR A N 1
ATOM 709 C CA . THR A 1 89 ? -3.601 -3.147 8.937 1.00 92.19 89 THR A CA 1
ATOM 710 C C . THR A 1 89 ? -3.140 -2.151 10.016 1.00 92.19 89 THR A C 1
ATOM 712 O O . THR A 1 89 ? -2.590 -2.567 11.039 1.00 92.19 89 THR A O 1
ATOM 715 N N . PRO A 1 90 ? -3.367 -0.835 9.842 1.00 92.44 90 PRO A N 1
ATOM 716 C CA . PRO A 1 90 ? -2.896 0.193 10.773 1.00 92.44 90 PRO A CA 1
ATOM 717 C C . PRO A 1 90 ? -3.731 0.336 12.058 1.00 92.44 90 PRO A C 1
ATOM 719 O O . PRO A 1 90 ? -3.212 0.879 13.039 1.00 92.44 90 PRO A O 1
ATOM 722 N N . PHE A 1 91 ? -4.987 -0.126 12.081 1.00 94.88 91 PHE A N 1
ATOM 723 C CA . PHE A 1 91 ? -5.901 0.021 13.221 1.00 94.88 91 PHE A CA 1
ATOM 724 C C . PHE A 1 91 ? -6.590 -1.291 13.604 1.00 94.88 91 PHE A C 1
ATOM 726 O O . PHE A 1 91 ? -7.086 -2.021 12.748 1.00 94.88 91 PHE A O 1
ATOM 733 N N . ILE A 1 92 ? -6.706 -1.548 14.906 1.00 95.00 92 ILE A N 1
ATOM 734 C CA . ILE A 1 92 ? -7.483 -2.662 15.457 1.00 95.00 92 ILE A CA 1
ATOM 735 C C . ILE A 1 92 ? -8.457 -2.131 16.504 1.00 95.00 92 ILE A C 1
ATOM 737 O O . ILE A 1 92 ? -8.072 -1.361 17.382 1.00 95.00 92 ILE A O 1
ATOM 741 N N . ILE A 1 93 ? -9.702 -2.592 16.461 1.00 95.31 93 ILE A N 1
ATOM 742 C CA . ILE A 1 93 ? -10.698 -2.355 17.508 1.00 95.31 93 ILE A CA 1
ATOM 743 C C . ILE A 1 93 ? -11.015 -3.690 18.162 1.00 95.31 93 ILE A C 1
ATOM 745 O O . ILE A 1 93 ? -11.431 -4.623 17.490 1.00 95.31 93 ILE A O 1
ATOM 749 N N . THR A 1 94 ? -10.847 -3.798 19.476 1.00 94.31 94 THR A N 1
ATOM 750 C CA . THR A 1 94 ? -11.219 -5.006 20.219 1.00 94.31 94 THR A CA 1
ATOM 751 C C . THR A 1 94 ? -12.496 -4.776 21.010 1.00 94.31 94 THR A C 1
ATOM 753 O O . THR A 1 94 ? -12.594 -3.846 21.820 1.00 94.31 94 THR A O 1
ATOM 756 N N . VAL A 1 95 ? -13.467 -5.668 20.829 1.00 93.69 95 VAL A N 1
ATOM 757 C CA . VAL A 1 95 ? -14.745 -5.644 21.545 1.00 93.69 95 VAL A CA 1
ATOM 758 C C . VAL A 1 95 ? -14.907 -6.882 22.422 1.00 93.69 95 VAL A C 1
ATOM 760 O O . VAL A 1 95 ? -14.612 -8.009 22.025 1.00 93.69 95 VAL A O 1
ATOM 763 N N . SER A 1 96 ? -15.366 -6.642 23.647 1.00 92.69 96 SER A N 1
ATOM 764 C CA . SER A 1 96 ? -15.650 -7.642 24.672 1.00 92.69 96 SER A CA 1
ATOM 765 C C . SER A 1 96 ? -17.071 -7.459 25.209 1.00 92.69 96 SER A C 1
ATOM 767 O O . SER A 1 96 ? -17.754 -6.490 24.881 1.00 92.69 96 SER A O 1
ATOM 769 N N . GLN A 1 97 ? -17.535 -8.369 26.061 1.00 92.62 97 GLN A N 1
ATOM 770 C CA . GLN A 1 97 ? -18.881 -8.257 26.626 1.00 92.62 97 GLN A CA 1
ATOM 771 C C . GLN A 1 97 ? -19.033 -7.032 27.542 1.00 92.62 97 GLN A C 1
ATOM 773 O O . GLN A 1 97 ? -20.086 -6.403 27.579 1.00 92.62 97 GLN A O 1
ATOM 778 N N . GLN A 1 98 ? -17.961 -6.639 28.238 1.00 91.88 98 GLN A N 1
ATOM 779 C CA . GLN A 1 98 ? -17.953 -5.416 29.045 1.00 91.88 98 GLN A CA 1
ATOM 780 C C . GLN A 1 98 ? -18.006 -4.159 28.169 1.00 91.88 98 GLN A C 1
ATOM 782 O O . GLN A 1 98 ? -18.660 -3.183 28.526 1.00 91.88 98 GLN A O 1
ATOM 787 N N . HIS A 1 99 ? -17.348 -4.193 27.011 1.00 93.50 99 HIS A N 1
ATOM 788 C CA . HIS A 1 99 ? -17.357 -3.100 26.040 1.00 93.50 99 HIS A CA 1
ATOM 789 C C . HIS A 1 99 ? -18.773 -2.801 25.531 1.00 93.50 99 HIS A C 1
ATOM 791 O O . HIS A 1 99 ? -19.176 -1.641 25.523 1.00 93.50 99 HIS A O 1
ATOM 797 N N . GLU A 1 100 ? -19.560 -3.833 25.217 1.00 93.69 100 GLU A N 1
ATOM 798 C CA . GLU A 1 100 ? -20.963 -3.662 24.820 1.00 93.69 100 GLU A CA 1
ATOM 799 C C . GLU A 1 100 ? -21.811 -3.027 25.934 1.00 93.69 100 GLU A C 1
ATOM 801 O O . GLU A 1 100 ? -22.582 -2.100 25.672 1.00 93.69 100 GLU A O 1
ATOM 806 N N . LEU A 1 101 ? -21.630 -3.475 27.182 1.00 94.44 101 LEU A N 1
ATOM 807 C CA . LEU A 1 101 ? -22.381 -2.966 28.333 1.00 94.44 101 LEU A CA 1
ATOM 808 C C . LEU A 1 101 ? -22.098 -1.480 28.608 1.00 94.44 101 LEU A C 1
ATOM 810 O O . LEU A 1 101 ? -23.018 -0.712 28.880 1.00 94.44 101 LEU A O 1
ATOM 814 N N . TYR A 1 102 ? -20.830 -1.069 28.544 1.00 93.88 102 TYR A N 1
ATOM 815 C CA . TYR A 1 102 ? -20.404 0.295 28.884 1.00 93.88 102 TYR A CA 1
ATOM 816 C C . TYR A 1 102 ? -20.299 1.242 27.685 1.00 93.88 102 TYR A C 1
ATOM 818 O O . TYR A 1 102 ? -19.869 2.393 27.869 1.00 93.88 102 TYR A O 1
ATOM 826 N N . LYS A 1 103 ? -20.671 0.773 26.484 1.00 93.94 103 LYS A N 1
ATOM 827 C CA . LYS A 1 103 ? -20.493 1.493 25.214 1.00 93.94 103 LYS A CA 1
ATOM 828 C 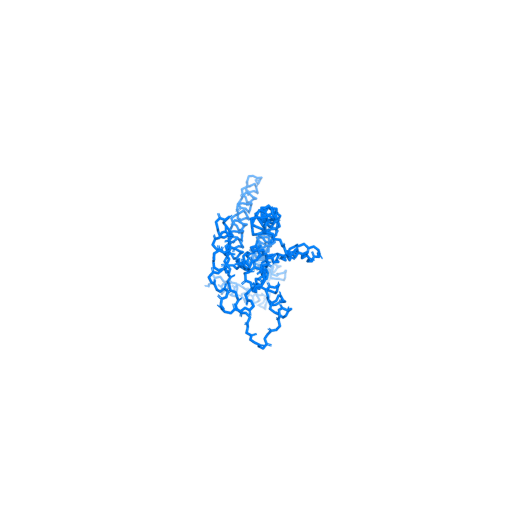C . LYS A 1 103 ? -19.064 2.013 25.082 1.00 93.94 103 LYS A C 1
ATOM 830 O O . LYS A 1 103 ? -18.800 3.216 24.980 1.00 93.94 103 LYS A O 1
ATOM 835 N N . SER A 1 104 ? -18.126 1.083 25.209 1.00 95.38 104 SER A N 1
ATOM 836 C CA . SER A 1 104 ? -16.694 1.331 25.091 1.00 95.38 104 SER A CA 1
ATOM 837 C C . SER A 1 104 ? -16.032 0.321 24.162 1.00 95.38 104 SER A C 1
ATOM 839 O O . SER A 1 104 ? -16.658 -0.631 23.707 1.00 95.38 104 SER A O 1
ATOM 841 N N . CYS A 1 105 ? -14.768 0.542 23.833 1.00 95.19 105 CYS A N 1
ATOM 842 C CA . CYS A 1 105 ? -13.930 -0.382 23.086 1.00 95.19 105 CYS A CA 1
ATOM 843 C C . CYS A 1 105 ? -12.453 -0.141 23.423 1.00 95.19 105 CYS A C 1
ATOM 845 O O . CYS A 1 105 ? -12.095 0.840 24.084 1.00 95.19 105 CYS A O 1
ATOM 847 N N . THR A 1 106 ? -11.595 -1.046 22.962 1.00 95.12 106 THR A N 1
ATOM 848 C CA . THR A 1 106 ? -10.146 -0.837 22.986 1.00 95.12 106 THR A CA 1
ATOM 849 C C . THR A 1 106 ? -9.666 -0.600 21.566 1.00 95.12 106 THR A C 1
ATOM 851 O O . THR A 1 106 ? -9.822 -1.478 20.719 1.00 95.12 106 THR A O 1
ATOM 854 N N . VAL A 1 107 ? -9.073 0.565 21.315 1.00 95.38 107 VAL A N 1
ATOM 855 C CA . VAL A 1 107 ? -8.462 0.903 20.023 1.00 95.38 107 VAL A CA 1
ATOM 856 C C . VAL A 1 107 ? -6.962 0.696 20.126 1.00 95.38 107 VAL A C 1
ATOM 858 O O . VAL A 1 107 ? -6.323 1.172 21.064 1.00 95.38 107 VAL A O 1
ATOM 861 N N . ILE A 1 108 ? -6.397 -0.011 19.159 1.00 94.12 108 ILE A N 1
ATOM 862 C CA . ILE A 1 108 ? -4.973 -0.304 19.076 1.00 94.12 108 ILE A CA 1
ATOM 863 C C . ILE A 1 108 ? -4.483 0.247 17.750 1.00 94.12 108 ILE A C 1
ATOM 865 O O . ILE A 1 108 ? -4.918 -0.172 16.678 1.00 94.12 108 ILE A O 1
ATOM 869 N N . ILE A 1 109 ? -3.581 1.211 17.839 1.00 93.81 109 ILE A N 1
ATOM 870 C CA . ILE A 1 109 ? -2.973 1.855 16.688 1.00 93.81 109 ILE A CA 1
ATOM 871 C C . ILE A 1 109 ? -1.643 1.155 16.444 1.00 93.81 109 ILE A C 1
ATOM 873 O O . ILE A 1 109 ? -0.764 1.155 17.307 1.00 93.81 109 ILE A O 1
ATOM 877 N N . LEU A 1 110 ? -1.523 0.518 15.284 1.00 90.88 110 LEU A N 1
ATOM 878 C CA . LEU A 1 110 ? -0.341 -0.242 14.885 1.00 90.88 110 LEU A CA 1
ATOM 879 C C . LEU A 1 110 ? 0.611 0.564 14.002 1.00 90.88 110 LEU A C 1
ATOM 881 O O . LEU A 1 110 ? 1.790 0.222 13.926 1.00 90.88 110 LEU A O 1
ATOM 885 N N . HIS A 1 111 ? 0.131 1.622 13.343 1.00 83.06 111 HIS A N 1
ATOM 886 C CA . HIS A 1 111 ? 0.996 2.471 12.531 1.00 83.06 111 HIS A CA 1
ATOM 887 C C . HIS A 1 111 ? 1.899 3.351 13.415 1.00 83.06 111 HIS A C 1
ATOM 889 O O . HIS A 1 111 ? 1.468 3.901 14.427 1.00 83.06 111 HIS A O 1
ATOM 895 N N . GLY A 1 112 ? 3.171 3.485 13.027 1.00 79.12 112 GLY A N 1
ATOM 896 C CA . GLY A 1 112 ? 4.181 4.256 13.757 1.00 79.12 112 GLY A CA 1
ATOM 897 C C . GLY A 1 112 ? 5.258 3.396 14.427 1.00 79.12 112 GLY A C 1
ATOM 898 O O . GLY A 1 112 ? 5.365 2.193 14.207 1.00 79.12 112 GLY A O 1
ATOM 899 N N . ARG A 1 113 ? 6.117 4.031 15.237 1.00 76.81 113 ARG A N 1
ATOM 900 C CA . ARG A 1 113 ? 7.304 3.372 15.821 1.00 76.81 113 ARG A CA 1
ATOM 901 C C . ARG A 1 113 ? 6.969 2.404 16.962 1.00 76.81 113 ARG A C 1
ATOM 903 O O . ARG A 1 113 ? 7.760 1.509 17.250 1.00 76.81 113 ARG A O 1
ATOM 910 N N . LYS A 1 114 ? 5.846 2.612 17.653 1.00 84.88 114 LYS A N 1
ATOM 911 C CA . LYS A 1 114 ? 5.383 1.779 18.769 1.00 84.88 114 LYS A CA 1
ATOM 912 C C . LYS A 1 114 ? 3.860 1.646 18.710 1.00 84.88 114 LYS A C 1
ATOM 914 O O . LYS A 1 114 ? 3.214 2.678 18.543 1.00 84.88 114 LYS A O 1
ATOM 919 N N . PRO A 1 115 ? 3.300 0.441 18.912 1.00 86.88 115 PRO A N 1
ATOM 920 C CA . PRO A 1 115 ? 1.861 0.273 19.047 1.00 86.88 115 PRO A CA 1
ATOM 921 C C . PRO A 1 115 ? 1.326 1.048 20.252 1.00 86.88 115 PRO A C 1
ATOM 923 O O . PRO A 1 115 ? 1.874 0.924 21.352 1.00 86.88 115 PRO A O 1
ATOM 926 N N . THR A 1 116 ? 0.262 1.824 20.061 1.00 91.75 116 THR A N 1
ATOM 927 C CA . THR A 1 116 ? -0.420 2.527 21.155 1.00 91.75 116 THR A CA 1
ATOM 928 C C . THR A 1 116 ? -1.793 1.922 21.387 1.00 91.75 116 THR A C 1
ATOM 930 O O . THR A 1 116 ? -2.620 1.832 20.482 1.00 91.75 116 THR A O 1
ATOM 933 N N . GLU A 1 117 ? -2.035 1.497 22.623 1.00 93.56 117 GLU A N 1
ATOM 934 C CA . GLU A 1 117 ? -3.296 0.900 23.043 1.00 93.56 117 GLU A CA 1
ATOM 935 C C . GLU A 1 117 ? -4.078 1.895 23.897 1.00 93.56 117 GLU A C 1
ATOM 937 O O . GLU A 1 117 ? -3.589 2.397 24.910 1.00 93.56 117 GLU A O 1
ATOM 942 N N . HIS A 1 118 ? -5.323 2.138 23.509 1.00 93.62 118 HIS A N 1
ATOM 943 C CA . HIS A 1 118 ? -6.246 2.977 24.242 1.00 93.62 118 HIS A CA 1
ATOM 944 C C . HIS A 1 118 ? -7.418 2.132 24.740 1.00 93.62 118 HIS A C 1
ATOM 946 O O . HIS A 1 118 ? -8.327 1.784 23.985 1.00 93.62 118 HIS A O 1
ATOM 952 N N . ARG A 1 119 ? -7.375 1.778 26.027 1.00 94.25 119 ARG A N 1
ATOM 953 C CA . ARG A 1 119 ? -8.357 0.898 26.672 1.00 94.25 119 ARG A CA 1
ATOM 954 C C . ARG A 1 119 ? -9.582 1.665 27.150 1.00 94.25 119 ARG A C 1
ATOM 956 O O . ARG A 1 119 ? -9.463 2.799 27.605 1.00 94.25 119 ARG A O 1
ATOM 963 N N . ASN A 1 120 ? -10.732 0.991 27.143 1.00 92.19 120 ASN A N 1
ATOM 964 C CA . ASN A 1 120 ? -11.993 1.488 27.706 1.00 92.19 120 ASN A CA 1
ATOM 965 C C . ASN A 1 120 ? -12.456 2.834 27.115 1.00 92.19 120 ASN A C 1
ATOM 967 O O . ASN A 1 120 ? -13.135 3.612 27.787 1.00 92.19 120 ASN A O 1
ATOM 971 N N . MET A 1 121 ? -12.100 3.114 25.861 1.00 95.31 121 MET A N 1
ATOM 972 C CA . MET A 1 121 ? -12.480 4.345 25.178 1.00 95.31 121 MET A CA 1
ATOM 973 C C . MET A 1 121 ? -13.947 4.295 24.768 1.00 95.31 121 MET A C 1
ATOM 975 O O . MET A 1 121 ? -14.430 3.257 24.327 1.00 95.31 121 MET A O 1
ATOM 979 N N . LYS A 1 122 ? -14.670 5.409 24.904 1.00 95.81 122 LYS A N 1
ATOM 980 C CA . LYS A 1 122 ? -16.056 5.507 24.429 1.00 95.81 122 LYS A CA 1
ATOM 981 C C . LYS A 1 122 ? -16.117 5.372 22.911 1.00 95.81 122 LYS A C 1
ATOM 983 O O . LYS A 1 122 ? -15.229 5.866 22.228 1.00 95.81 122 LYS A O 1
ATOM 988 N N . GLU A 1 123 ? -17.173 4.742 22.399 1.00 93.31 123 GLU A N 1
ATOM 989 C CA . GLU A 1 123 ? -17.327 4.455 20.962 1.00 93.31 123 GLU A CA 1
ATOM 990 C C . GLU A 1 123 ? -17.158 5.706 20.093 1.00 93.31 123 GLU A C 1
ATOM 992 O O . GLU A 1 123 ? -16.360 5.708 19.164 1.00 93.31 123 GLU A O 1
ATOM 997 N N . TYR A 1 124 ? -17.840 6.799 20.450 1.00 93.38 124 TYR A N 1
ATOM 998 C CA . TYR A 1 124 ? -17.739 8.066 19.723 1.00 93.38 124 TYR A CA 1
ATOM 999 C C . TYR A 1 124 ? -16.298 8.602 19.682 1.00 93.38 124 TYR A C 1
ATOM 1001 O O . TYR A 1 124 ? -15.790 8.932 18.615 1.00 93.38 124 TYR A O 1
ATOM 1009 N N . ALA A 1 125 ? -15.616 8.616 20.832 1.00 95.62 125 ALA A N 1
ATOM 1010 C CA . ALA A 1 125 ? -14.229 9.071 20.923 1.00 95.62 125 ALA A CA 1
ATOM 1011 C C . ALA A 1 125 ? -13.265 8.153 20.151 1.00 95.62 125 ALA A C 1
ATOM 1013 O O . ALA A 1 125 ? -12.283 8.623 19.585 1.00 95.62 125 ALA A O 1
ATOM 1014 N N . ALA A 1 126 ? -13.549 6.849 20.101 1.00 95.00 126 ALA A N 1
ATOM 1015 C CA . ALA A 1 126 ? -12.775 5.894 19.316 1.00 95.00 126 ALA A CA 1
ATOM 1016 C C . ALA A 1 126 ? -12.903 6.153 17.811 1.00 95.00 126 ALA A C 1
ATOM 1018 O O . ALA A 1 126 ? -11.895 6.133 17.107 1.00 95.00 126 ALA A O 1
ATOM 1019 N N . ILE A 1 127 ? -14.116 6.431 17.329 1.00 94.38 127 ILE A N 1
ATOM 1020 C CA . ILE A 1 127 ? -14.380 6.767 15.923 1.00 94.38 127 ILE A CA 1
ATOM 1021 C C . ILE A 1 127 ? -13.657 8.066 15.545 1.00 94.38 127 ILE A C 1
ATOM 1023 O O . ILE A 1 127 ? -12.957 8.100 14.536 1.00 94.38 127 ILE A O 1
ATOM 1027 N N . GLU A 1 128 ? -13.767 9.104 16.377 1.00 94.94 128 GLU A N 1
ATOM 1028 C CA . GLU A 1 128 ? -13.096 10.391 16.157 1.00 94.94 128 GLU A CA 1
ATOM 1029 C C . GLU A 1 128 ? -11.567 10.239 16.115 1.00 94.94 128 GLU A C 1
ATOM 1031 O O . GLU A 1 128 ? -10.922 10.698 15.171 1.00 94.94 128 GLU A O 1
ATOM 1036 N N . LEU A 1 129 ? -10.993 9.503 17.074 1.00 94.75 129 LEU A N 1
ATOM 1037 C CA . LEU A 1 129 ? -9.558 9.226 17.109 1.00 94.75 129 LEU A CA 1
ATOM 1038 C C . LEU A 1 129 ? -9.088 8.470 15.859 1.00 94.75 129 LEU A C 1
ATOM 1040 O O . LEU A 1 129 ? -8.035 8.787 15.310 1.00 94.75 129 LEU A O 1
ATOM 1044 N N . ILE A 1 130 ? -9.836 7.455 15.416 1.00 94.81 130 ILE A N 1
ATOM 1045 C CA . ILE A 1 130 ? -9.488 6.691 14.211 1.00 94.81 130 ILE A CA 1
ATOM 1046 C C . ILE A 1 130 ? -9.549 7.589 12.979 1.00 94.81 130 ILE A C 1
ATOM 1048 O O . ILE A 1 130 ? -8.636 7.519 12.163 1.00 94.81 130 ILE A O 1
ATOM 1052 N N . GLY A 1 131 ? -10.564 8.447 12.861 1.00 93.88 131 GLY A N 1
ATOM 1053 C CA . GLY A 1 131 ? -10.683 9.403 11.760 1.00 93.88 131 GLY A CA 1
ATOM 1054 C C . GLY A 1 131 ? -9.473 10.332 11.667 1.00 93.88 131 GLY A C 1
ATOM 1055 O O . GLY A 1 131 ? -8.790 10.349 10.644 1.00 93.88 131 GLY A O 1
ATOM 1056 N N . GLU A 1 132 ? -9.138 11.019 12.762 1.00 93.12 132 GLU A N 1
ATOM 1057 C CA . GLU A 1 132 ? -7.996 11.945 12.807 1.00 93.12 132 GLU A CA 1
ATOM 1058 C C . GLU A 1 132 ? -6.676 11.238 12.454 1.00 93.12 132 GLU A C 1
ATOM 1060 O O . GLU A 1 132 ? -5.856 11.725 11.669 1.00 93.12 132 GLU A O 1
ATOM 1065 N N . ARG A 1 133 ? -6.463 10.045 13.018 1.00 93.25 133 ARG A N 1
ATOM 1066 C CA . ARG A 1 133 ? -5.241 9.273 12.784 1.00 93.25 133 ARG A CA 1
ATOM 1067 C C . ARG A 1 133 ? -5.187 8.672 11.388 1.00 93.25 133 ARG A C 1
ATOM 1069 O O . ARG A 1 133 ? -4.097 8.538 10.838 1.00 93.25 133 ARG A O 1
ATOM 1076 N N . TYR A 1 134 ? -6.327 8.317 10.810 1.00 92.56 134 TYR A N 1
ATOM 1077 C CA . TYR A 1 134 ? -6.404 7.794 9.454 1.00 92.56 134 TYR A CA 1
ATOM 1078 C C . TYR A 1 134 ? -6.055 8.865 8.425 1.00 92.56 134 TYR A C 1
ATOM 1080 O O . TYR A 1 134 ? -5.281 8.580 7.517 1.00 92.56 134 TYR A O 1
ATOM 1088 N N . GLU A 1 135 ? -6.522 10.103 8.590 1.00 91.31 135 GLU A N 1
ATOM 1089 C CA . GLU A 1 135 ? -6.139 11.209 7.704 1.00 91.31 135 GLU A CA 1
ATOM 1090 C C . GLU A 1 135 ? -4.622 11.442 7.708 1.00 91.31 135 GLU A C 1
ATOM 1092 O O . GLU A 1 135 ? -3.994 11.508 6.647 1.00 91.31 135 GLU A O 1
ATOM 1097 N N . GLN A 1 136 ? -4.016 11.481 8.900 1.00 90.06 136 GLN A N 1
ATOM 1098 C CA . GLN A 1 136 ? -2.563 11.605 9.065 1.00 90.06 136 GLN A CA 1
ATOM 1099 C C . GLN A 1 136 ? -1.820 10.424 8.422 1.00 90.06 136 GLN A C 1
ATOM 1101 O O . GLN A 1 136 ? -0.833 10.617 7.708 1.00 90.06 136 GLN A O 1
ATOM 1106 N N . TYR A 1 137 ? -2.310 9.201 8.640 1.00 89.88 137 TYR A N 1
ATOM 1107 C CA . TYR A 1 137 ? -1.738 7.989 8.063 1.00 89.88 137 TYR A CA 1
ATOM 1108 C C . TYR A 1 137 ? -1.816 7.991 6.533 1.00 89.88 137 TYR A C 1
ATOM 1110 O O . TYR A 1 137 ? -0.812 7.729 5.878 1.00 89.88 137 TYR A O 1
ATOM 1118 N N . VAL A 1 138 ? -2.968 8.326 5.949 1.00 89.31 138 VAL A N 1
ATOM 1119 C CA . VAL A 1 138 ? -3.162 8.372 4.493 1.00 89.31 138 VAL A CA 1
ATOM 1120 C C . VAL A 1 138 ? -2.276 9.436 3.856 1.00 89.31 138 VAL A C 1
ATOM 1122 O O . VAL A 1 138 ? -1.685 9.172 2.812 1.00 89.31 138 VAL A O 1
ATOM 1125 N N . ALA A 1 139 ? -2.147 10.613 4.472 1.00 88.56 139 ALA A N 1
ATOM 1126 C CA . ALA A 1 139 ? -1.260 11.662 3.976 1.00 88.56 139 ALA A CA 1
ATOM 1127 C C . ALA A 1 139 ? 0.205 11.191 3.946 1.00 88.56 139 ALA A C 1
ATOM 1129 O O . ALA A 1 139 ? 0.846 11.249 2.896 1.00 88.56 139 ALA A O 1
ATOM 1130 N N . ALA A 1 140 ? 0.699 10.641 5.060 1.00 87.56 140 ALA A N 1
ATOM 1131 C CA . ALA A 1 140 ? 2.061 10.118 5.154 1.00 87.56 140 ALA 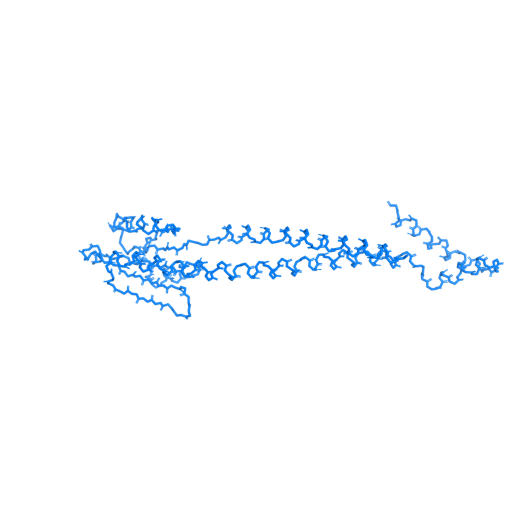A CA 1
ATOM 1132 C C . ALA A 1 140 ? 2.304 8.943 4.192 1.00 87.56 140 ALA A C 1
ATOM 1134 O O . ALA A 1 140 ? 3.358 8.843 3.563 1.00 87.56 140 ALA A O 1
ATOM 1135 N N . ARG A 1 141 ? 1.313 8.055 4.046 1.00 86.88 141 ARG A N 1
ATOM 1136 C CA . ARG A 1 141 ? 1.402 6.895 3.159 1.00 86.88 141 ARG A CA 1
ATOM 1137 C C . ARG A 1 141 ? 1.440 7.314 1.697 1.00 86.88 141 ARG A C 1
ATOM 1139 O O . ARG A 1 141 ? 2.310 6.842 0.982 1.00 86.88 141 ARG A O 1
ATOM 1146 N N . ARG A 1 142 ? 0.576 8.239 1.268 1.00 85.75 142 ARG A N 1
ATOM 1147 C CA . ARG A 1 142 ? 0.574 8.769 -0.106 1.00 85.75 142 ARG A CA 1
ATOM 1148 C C . ARG A 1 142 ? 1.902 9.418 -0.470 1.00 85.75 142 ARG A C 1
ATOM 1150 O O . ARG A 1 142 ? 2.377 9.234 -1.584 1.00 85.75 142 ARG A O 1
ATOM 1157 N N . GLU A 1 143 ? 2.511 10.156 0.453 1.00 86.19 143 GLU A N 1
ATOM 1158 C CA . GLU A 1 143 ? 3.826 10.762 0.230 1.00 86.19 143 GLU A CA 1
ATOM 1159 C C . GLU A 1 143 ? 4.923 9.693 0.075 1.00 86.19 143 GLU A C 1
ATOM 1161 O O . GLU A 1 143 ? 5.711 9.735 -0.875 1.00 86.19 143 GLU A O 1
ATOM 1166 N N . SER A 1 144 ? 4.930 8.682 0.949 1.00 84.62 144 SER A N 1
ATOM 1167 C CA . SER A 1 144 ? 5.859 7.548 0.861 1.00 84.62 144 SER A CA 1
ATOM 1168 C C . SER A 1 144 ? 5.659 6.738 -0.425 1.00 84.62 144 SER A C 1
ATOM 1170 O O . SER A 1 144 ? 6.611 6.477 -1.151 1.00 84.62 144 SER A O 1
ATOM 1172 N N . GLU A 1 145 ? 4.418 6.390 -0.761 1.00 86.62 145 GLU A N 1
ATOM 1173 C CA . GLU A 1 145 ? 4.076 5.624 -1.963 1.00 86.62 145 GLU A CA 1
ATOM 1174 C C . GLU A 1 145 ? 4.433 6.399 -3.232 1.00 86.62 145 GLU A C 1
ATOM 1176 O O . GLU A 1 145 ? 5.013 5.838 -4.157 1.00 86.62 145 GLU A O 1
ATOM 1181 N N . HIS A 1 146 ? 4.148 7.703 -3.277 1.00 83.88 146 HIS A N 1
ATOM 1182 C CA . HIS A 1 146 ? 4.482 8.546 -4.421 1.00 83.88 146 HIS A CA 1
ATOM 1183 C C . HIS A 1 146 ? 5.999 8.651 -4.624 1.00 83.88 146 HIS A C 1
ATOM 1185 O O . HIS A 1 146 ? 6.483 8.581 -5.758 1.00 83.88 146 HIS A O 1
ATOM 1191 N N . THR A 1 147 ? 6.764 8.824 -3.542 1.00 86.00 147 THR A N 1
ATOM 1192 C CA . THR A 1 147 ? 8.231 8.915 -3.612 1.00 86.00 147 THR A CA 1
ATOM 1193 C C . THR A 1 147 ? 8.864 7.580 -4.000 1.00 86.00 147 THR A C 1
ATOM 1195 O O . THR A 1 147 ? 9.742 7.555 -4.865 1.00 86.00 147 THR A O 1
ATOM 1198 N N . GLU A 1 148 ? 8.386 6.462 -3.451 1.00 87.62 148 GLU A N 1
ATOM 1199 C CA . GLU A 1 148 ? 8.851 5.119 -3.805 1.00 87.62 148 GLU A CA 1
ATOM 1200 C C . GLU A 1 148 ? 8.472 4.717 -5.232 1.00 87.62 148 GLU A C 1
ATOM 1202 O O . GLU A 1 148 ? 9.333 4.230 -5.967 1.00 87.62 148 GLU A O 1
ATOM 1207 N N . ALA A 1 149 ? 7.231 4.969 -5.660 1.00 86.44 149 ALA A N 1
ATOM 1208 C CA . ALA A 1 149 ? 6.783 4.704 -7.025 1.00 86.44 149 ALA A CA 1
ATOM 1209 C C . ALA A 1 149 ? 7.562 5.551 -8.037 1.00 86.44 149 ALA A C 1
ATOM 1211 O O . ALA A 1 149 ? 8.006 5.035 -9.060 1.00 86.44 149 ALA A O 1
ATOM 1212 N N . SER A 1 150 ? 7.809 6.828 -7.733 1.00 87.81 150 SER A N 1
ATOM 1213 C CA . SER A 1 150 ? 8.616 7.712 -8.582 1.00 87.81 150 SER A CA 1
ATOM 1214 C C . SER A 1 150 ? 10.068 7.238 -8.683 1.00 87.81 150 SER A C 1
ATOM 1216 O O . SER A 1 150 ? 10.625 7.144 -9.781 1.00 87.81 150 SER A O 1
ATOM 1218 N N . ARG A 1 151 ? 10.683 6.856 -7.556 1.00 89.88 151 ARG A N 1
ATOM 1219 C CA . ARG A 1 151 ? 12.042 6.299 -7.545 1.00 89.88 151 ARG A CA 1
ATOM 1220 C C . ARG A 1 151 ? 12.112 4.992 -8.338 1.00 89.88 151 ARG A C 1
ATOM 1222 O O . ARG A 1 151 ? 12.971 4.854 -9.205 1.00 89.88 151 ARG A O 1
ATOM 1229 N N . GLY A 1 152 ? 11.183 4.070 -8.092 1.00 87.81 152 GLY A N 1
ATOM 1230 C CA . GLY A 1 152 ? 11.101 2.790 -8.794 1.00 87.81 152 GLY A CA 1
ATOM 1231 C C . GLY A 1 152 ? 10.872 2.952 -10.298 1.00 87.81 152 GLY A C 1
ATOM 1232 O O . GLY A 1 152 ? 11.541 2.293 -11.093 1.00 87.81 152 GLY A O 1
ATOM 1233 N N . ALA A 1 153 ? 9.994 3.872 -10.703 1.00 89.56 153 ALA A N 1
ATOM 1234 C CA . ALA A 1 153 ? 9.745 4.189 -12.107 1.00 89.56 153 ALA A CA 1
ATOM 1235 C C . ALA A 1 153 ? 10.977 4.804 -12.783 1.00 89.56 153 ALA A C 1
ATOM 1237 O O . ALA A 1 153 ? 11.298 4.442 -13.915 1.00 89.56 153 ALA A O 1
ATOM 1238 N N . THR A 1 154 ? 11.706 5.679 -12.083 1.00 89.25 154 THR A N 1
ATOM 1239 C CA . THR A 1 154 ? 12.963 6.262 -12.579 1.00 89.25 154 THR A CA 1
ATOM 1240 C C . THR A 1 154 ? 14.005 5.171 -12.817 1.00 89.25 154 THR A C 1
ATOM 1242 O O . THR A 1 154 ? 14.518 5.047 -13.927 1.00 89.25 154 THR A O 1
ATOM 1245 N N . GLU A 1 155 ? 14.255 4.316 -11.822 1.00 91.56 155 GLU A N 1
ATOM 1246 C CA . GLU A 1 155 ? 15.218 3.212 -11.923 1.00 91.56 155 GLU A CA 1
ATOM 1247 C C . GLU A 1 155 ? 14.841 2.215 -13.033 1.00 91.56 155 GLU A C 1
ATOM 1249 O O . GLU A 1 155 ? 15.696 1.771 -13.807 1.00 91.56 155 GLU A O 1
ATOM 1254 N N . ALA A 1 156 ? 13.554 1.876 -13.160 1.00 89.88 156 ALA A N 1
ATOM 1255 C CA . ALA A 1 156 ? 13.058 0.975 -14.198 1.00 89.88 156 ALA A CA 1
ATOM 1256 C C . ALA A 1 156 ? 13.169 1.581 -15.608 1.00 89.88 156 ALA A C 1
ATOM 1258 O O . ALA A 1 156 ? 13.587 0.890 -16.549 1.00 89.88 156 ALA A O 1
ATOM 1259 N N . ALA A 1 157 ? 12.845 2.868 -15.759 1.00 90.00 157 ALA A N 1
ATOM 1260 C CA . ALA A 1 157 ? 12.968 3.593 -17.017 1.00 90.00 157 ALA A CA 1
ATOM 1261 C C . ALA A 1 157 ? 14.436 3.721 -17.444 1.00 90.00 157 ALA A C 1
ATOM 1263 O O . ALA A 1 157 ? 14.765 3.418 -18.592 1.00 90.00 157 ALA A O 1
ATOM 1264 N N . GLU A 1 158 ? 15.332 4.089 -16.526 1.00 89.44 158 GLU A N 1
ATOM 1265 C CA . GLU A 1 158 ? 16.772 4.183 -16.787 1.00 89.44 158 GLU A CA 1
ATOM 1266 C C . GLU A 1 158 ? 17.371 2.831 -17.167 1.00 89.44 158 GLU A C 1
ATOM 1268 O O . GLU A 1 158 ? 18.099 2.732 -18.155 1.00 89.44 158 GLU A O 1
ATOM 1273 N N . LYS A 1 159 ? 17.012 1.760 -16.454 1.00 91.31 159 LYS A N 1
ATOM 1274 C CA . LYS A 1 159 ? 17.459 0.400 -16.776 1.00 91.31 159 LYS A CA 1
ATOM 1275 C C . LYS A 1 159 ? 16.972 -0.056 -18.151 1.00 91.31 159 LYS A C 1
ATOM 1277 O O . LYS A 1 159 ? 17.714 -0.716 -18.879 1.00 91.31 159 LYS A O 1
ATOM 1282 N N . SER A 1 160 ? 15.735 0.276 -18.511 1.00 88.44 160 SER A N 1
ATOM 1283 C CA . SER A 1 160 ? 15.160 -0.066 -19.817 1.00 88.44 160 SER A CA 1
ATOM 1284 C C . SER A 1 160 ? 15.824 0.724 -20.942 1.00 88.44 160 SER A C 1
ATOM 1286 O O . SER A 1 160 ? 16.215 0.141 -21.951 1.00 88.44 160 SER A O 1
ATOM 1288 N N . LEU A 1 161 ? 16.057 2.019 -20.733 1.00 89.06 161 LEU A N 1
ATOM 1289 C CA . LEU A 1 161 ? 16.779 2.864 -21.678 1.00 89.06 161 LEU A CA 1
ATOM 1290 C C . LEU A 1 161 ? 18.233 2.399 -21.858 1.00 89.06 161 LEU A C 1
ATOM 1292 O O . LEU A 1 161 ? 18.709 2.287 -22.985 1.00 89.06 161 LEU A O 1
ATOM 1296 N N . ALA A 1 162 ? 18.925 2.055 -20.770 1.00 88.75 162 ALA A N 1
ATOM 1297 C CA . ALA A 1 162 ? 20.286 1.528 -20.817 1.00 88.75 162 ALA A CA 1
ATOM 1298 C C . ALA A 1 162 ? 20.365 0.212 -21.605 1.00 88.75 162 ALA A C 1
ATOM 1300 O O . ALA A 1 162 ? 21.307 0.010 -22.371 1.00 88.75 162 ALA A O 1
ATOM 1301 N N . ARG A 1 163 ? 19.358 -0.664 -21.476 1.00 88.38 163 ARG A N 1
ATOM 1302 C CA . ARG A 1 163 ? 19.239 -1.881 -22.296 1.00 88.38 163 ARG A CA 1
ATOM 1303 C C . ARG A 1 163 ? 19.045 -1.552 -23.776 1.00 88.38 163 ARG A C 1
ATOM 1305 O O . ARG A 1 163 ? 19.751 -2.119 -24.603 1.00 88.38 163 ARG A O 1
ATOM 1312 N N . GLU A 1 164 ? 18.144 -0.625 -24.114 1.00 87.25 164 GLU A N 1
ATOM 1313 C CA . GLU A 1 164 ? 17.947 -0.178 -25.503 1.00 87.25 164 GLU A CA 1
ATOM 1314 C C . GLU A 1 164 ? 19.248 0.397 -26.097 1.00 87.25 164 GLU A C 1
ATOM 1316 O O . GLU A 1 164 ? 19.613 0.080 -27.230 1.00 87.25 164 GLU A O 1
ATOM 1321 N N . MET A 1 165 ? 19.988 1.198 -25.326 1.00 84.81 165 MET A N 1
ATOM 1322 C CA . MET A 1 165 ? 21.279 1.749 -25.744 1.00 84.81 165 MET A CA 1
ATOM 1323 C C . MET A 1 165 ? 22.358 0.682 -25.903 1.00 84.81 165 MET A C 1
ATOM 1325 O O . MET A 1 165 ? 23.115 0.734 -26.867 1.00 84.81 165 MET A O 1
ATOM 1329 N N . ALA A 1 166 ? 22.443 -0.277 -24.982 1.00 85.69 166 ALA A N 1
ATOM 1330 C CA . ALA A 1 166 ? 23.407 -1.368 -25.065 1.00 85.69 166 ALA A CA 1
ATOM 1331 C C . ALA A 1 166 ? 23.166 -2.225 -26.312 1.00 85.69 166 ALA A C 1
ATOM 1333 O O . ALA A 1 166 ? 24.119 -2.569 -27.003 1.00 85.69 166 ALA A O 1
ATOM 1334 N N . LEU A 1 167 ? 21.901 -2.501 -26.646 1.00 85.44 167 LEU A N 1
ATOM 1335 C CA . LEU A 1 167 ? 21.536 -3.203 -27.878 1.00 85.44 167 LEU A CA 1
ATOM 1336 C C . LEU A 1 167 ? 21.924 -2.405 -29.127 1.00 85.44 167 LEU A C 1
ATOM 1338 O O . LEU A 1 167 ? 22.490 -2.972 -30.058 1.00 85.44 167 LEU A O 1
ATOM 1342 N N . ARG A 1 168 ? 21.674 -1.088 -29.141 1.00 82.31 168 ARG A N 1
ATOM 1343 C CA . ARG A 1 168 ? 22.107 -0.216 -30.247 1.00 82.31 168 ARG A CA 1
ATOM 1344 C C . ARG A 1 168 ? 23.623 -0.203 -30.407 1.00 82.31 168 ARG A C 1
ATOM 1346 O O . ARG A 1 168 ? 24.097 -0.375 -31.520 1.00 82.31 168 ARG A O 1
ATOM 1353 N N . ARG A 1 169 ? 24.369 -0.062 -29.309 1.00 81.25 169 ARG A N 1
ATOM 1354 C CA . ARG A 1 169 ? 25.839 -0.093 -29.321 1.00 81.25 169 ARG A CA 1
ATOM 1355 C C . ARG A 1 169 ? 26.372 -1.440 -29.788 1.00 81.25 169 ARG A C 1
ATOM 1357 O O . ARG A 1 169 ? 27.231 -1.469 -30.649 1.00 81.25 169 ARG A O 1
ATOM 1364 N N . ALA A 1 170 ? 25.818 -2.549 -29.299 1.00 79.88 170 ALA A N 1
ATOM 1365 C CA . ALA A 1 170 ? 26.210 -3.885 -29.745 1.00 79.88 170 ALA A CA 1
ATOM 1366 C C . ALA A 1 170 ? 25.957 -4.086 -31.249 1.00 79.88 170 ALA A C 1
ATOM 1368 O O . ALA A 1 170 ? 26.769 -4.696 -31.942 1.00 79.88 170 ALA A O 1
ATOM 1369 N N . TYR A 1 171 ? 24.853 -3.541 -31.766 1.00 78.00 171 TYR A N 1
ATOM 1370 C CA . TYR A 1 171 ? 24.575 -3.531 -33.199 1.00 78.00 171 TYR A CA 1
ATOM 1371 C C . TYR A 1 171 ? 25.575 -2.655 -33.976 1.00 78.00 171 TYR A C 1
ATOM 1373 O O . TYR A 1 171 ? 26.126 -3.103 -34.980 1.00 78.00 171 TYR A O 1
ATOM 1381 N N . GLU A 1 172 ? 25.862 -1.441 -33.505 1.00 78.38 172 GLU A N 1
ATOM 1382 C CA . GLU A 1 172 ? 26.870 -0.546 -34.093 1.00 78.38 172 GLU A CA 1
ATOM 1383 C C . GLU A 1 172 ? 28.272 -1.172 -34.096 1.00 78.38 172 GLU A C 1
ATOM 1385 O O . GLU A 1 172 ? 28.938 -1.169 -35.129 1.00 78.38 172 GLU A O 1
ATOM 1390 N N . ASP A 1 173 ? 28.682 -1.804 -33.000 1.00 77.19 173 ASP A N 1
ATOM 1391 C CA . ASP A 1 173 ? 29.959 -2.510 -32.893 1.00 77.19 173 ASP A CA 1
ATOM 1392 C C . ASP A 1 173 ? 30.018 -3.716 -33.841 1.00 77.19 173 ASP A C 1
ATOM 1394 O O . ASP A 1 173 ? 31.052 -3.971 -34.456 1.00 77.19 173 ASP A O 1
ATOM 1398 N N . SER A 1 174 ? 28.900 -4.424 -34.048 1.00 72.50 174 SER A N 1
ATOM 1399 C CA . SER A 1 174 ? 28.826 -5.527 -35.021 1.00 72.50 174 SER A CA 1
ATOM 1400 C C . SER A 1 174 ? 29.012 -5.069 -36.477 1.00 72.50 174 SER A C 1
ATOM 1402 O O . SER A 1 174 ? 29.448 -5.846 -37.333 1.00 72.50 174 SER A O 1
ATOM 1404 N N . LEU A 1 175 ? 28.718 -3.796 -36.775 1.00 73.94 175 LEU A N 1
ATOM 1405 C CA . LEU A 1 175 ? 28.918 -3.205 -38.098 1.00 73.94 175 LEU A CA 1
ATOM 1406 C C . LEU A 1 175 ? 30.391 -2.856 -38.366 1.00 73.94 175 LEU A C 1
ATOM 1408 O O . LEU A 1 175 ? 30.757 -2.710 -39.540 1.00 73.94 175 LEU A O 1
ATOM 1412 N N . ILE A 1 176 ? 31.231 -2.743 -37.334 1.00 79.69 176 ILE A N 1
ATOM 1413 C CA . ILE A 1 176 ? 32.657 -2.428 -37.460 1.00 79.69 176 ILE A CA 1
ATOM 1414 C C . ILE A 1 176 ? 33.428 -3.728 -37.752 1.00 79.69 176 ILE A C 1
ATOM 1416 O O . ILE A 1 176 ? 33.394 -4.666 -36.953 1.00 79.69 176 ILE A O 1
ATOM 1420 N N . PRO A 1 177 ? 34.132 -3.837 -38.896 1.00 81.56 177 PRO A N 1
ATOM 1421 C CA . PRO A 1 177 ? 34.969 -4.999 -39.163 1.00 81.56 177 PRO A CA 1
ATOM 1422 C C . PRO A 1 177 ? 36.120 -5.093 -38.148 1.00 81.56 177 PRO A C 1
ATOM 1424 O O . PRO A 1 177 ? 36.723 -4.067 -37.825 1.00 81.56 177 PRO A O 1
ATOM 1427 N N . PRO A 1 178 ? 36.487 -6.303 -37.686 1.00 84.94 178 PRO A N 1
ATOM 1428 C CA . PRO A 1 178 ? 37.710 -6.518 -36.916 1.00 84.94 178 PRO A CA 1
ATOM 1429 C C . PRO A 1 178 ? 38.927 -5.894 -37.609 1.00 84.94 178 PRO A C 1
ATOM 1431 O O . PRO A 1 178 ? 39.008 -5.918 -38.836 1.00 84.94 178 PRO A O 1
ATOM 1434 N N . ALA A 1 179 ? 39.895 -5.383 -36.842 1.00 83.94 179 ALA A N 1
ATOM 1435 C CA . ALA A 1 179 ? 41.045 -4.641 -37.377 1.00 83.94 179 ALA A CA 1
ATOM 1436 C C . ALA A 1 179 ? 41.823 -5.401 -38.470 1.00 83.94 179 ALA A C 1
ATOM 1438 O O . ALA A 1 179 ? 42.268 -4.792 -39.440 1.00 83.94 179 ALA A O 1
ATOM 1439 N N . SER A 1 180 ? 41.929 -6.729 -38.349 1.00 84.62 180 SER A N 1
ATOM 1440 C CA . SER A 1 180 ? 42.518 -7.592 -39.378 1.00 84.62 180 SER A CA 1
ATOM 1441 C C . SER A 1 180 ? 41.758 -7.495 -40.700 1.00 84.62 180 SER A C 1
ATOM 1443 O O . SER A 1 180 ? 42.350 -7.238 -41.737 1.00 84.62 180 SER A O 1
ATOM 1445 N N . ILE A 1 181 ? 40.434 -7.609 -40.663 1.00 87.25 181 ILE A N 1
ATOM 1446 C CA . ILE A 1 181 ? 39.566 -7.552 -41.842 1.00 87.25 181 ILE A CA 1
ATOM 1447 C C . ILE A 1 181 ? 39.510 -6.136 -42.410 1.00 87.25 181 ILE A C 1
ATOM 1449 O O . ILE A 1 181 ? 39.545 -5.964 -43.625 1.00 87.25 181 ILE A O 1
ATOM 1453 N N . ALA A 1 182 ? 39.473 -5.118 -41.549 1.00 86.06 182 ALA A N 1
ATOM 1454 C CA . ALA A 1 182 ? 39.543 -3.724 -41.967 1.00 86.06 182 ALA A CA 1
ATOM 1455 C C . ALA A 1 182 ? 40.835 -3.440 -42.752 1.00 86.06 182 ALA A C 1
ATOM 1457 O O . ALA A 1 182 ? 40.771 -2.820 -43.810 1.00 86.06 182 ALA A O 1
ATOM 1458 N N . ALA A 1 183 ? 41.987 -3.944 -42.294 1.00 87.00 183 ALA A N 1
ATOM 1459 C CA . ALA A 1 183 ? 43.257 -3.800 -43.006 1.00 87.00 183 ALA A CA 1
ATOM 1460 C C . ALA A 1 183 ? 43.229 -4.464 -44.395 1.00 87.00 183 ALA A C 1
ATOM 1462 O O . ALA A 1 183 ? 43.651 -3.846 -45.371 1.00 87.00 183 ALA A O 1
ATOM 1463 N N . LEU A 1 184 ? 42.668 -5.676 -44.505 1.00 87.75 184 LEU A N 1
ATOM 1464 C CA . LEU A 1 184 ? 42.510 -6.368 -45.792 1.00 87.75 184 LEU A CA 1
ATOM 1465 C C . LEU A 1 184 ? 41.563 -5.610 -46.740 1.00 87.75 184 LEU A C 1
ATOM 1467 O O . LEU A 1 184 ? 41.837 -5.500 -47.934 1.00 87.75 184 LEU A O 1
ATOM 1471 N N . LEU A 1 185 ? 40.480 -5.028 -46.213 1.00 87.38 185 LEU A N 1
ATOM 1472 C CA . LEU A 1 185 ? 39.562 -4.184 -46.984 1.00 87.38 185 LEU A CA 1
ATOM 1473 C C . LEU A 1 185 ? 40.234 -2.889 -47.475 1.00 87.38 185 LEU A C 1
ATOM 1475 O O . LEU A 1 185 ? 40.004 -2.493 -48.613 1.00 87.38 185 LEU A O 1
ATOM 1479 N N . TYR A 1 186 ? 41.093 -2.248 -46.676 1.00 88.94 186 TYR A N 1
ATOM 1480 C CA . TYR A 1 186 ? 41.863 -1.078 -47.123 1.00 88.94 186 TYR A CA 1
ATOM 1481 C C . TYR A 1 186 ? 42.899 -1.429 -48.201 1.00 88.94 186 TYR A C 1
ATOM 1483 O O . TYR A 1 186 ? 43.058 -0.682 -49.163 1.00 88.94 186 TYR A O 1
ATOM 1491 N N . LEU A 1 187 ? 43.566 -2.583 -48.089 1.00 88.19 187 LEU A N 1
ATOM 1492 C CA . LEU A 1 187 ? 44.483 -3.072 -49.125 1.00 88.19 187 LEU A CA 1
ATOM 1493 C C . LEU A 1 187 ? 43.759 -3.343 -50.454 1.00 88.19 187 LEU A C 1
ATOM 1495 O O . LEU A 1 187 ? 44.295 -3.005 -51.510 1.00 88.19 187 LEU A O 1
ATOM 1499 N N . LEU A 1 188 ? 42.533 -3.883 -50.393 1.00 86.25 188 LEU A N 1
ATOM 1500 C CA . LEU A 1 188 ? 41.645 -4.036 -51.555 1.00 86.25 188 LEU A CA 1
ATOM 1501 C C . LEU A 1 188 ? 41.311 -2.688 -52.200 1.00 86.25 188 LEU A C 1
ATOM 1503 O O . LEU A 1 188 ? 41.354 -2.577 -53.423 1.00 86.25 188 LEU A O 1
ATOM 1507 N N . VAL A 1 189 ? 40.996 -1.666 -51.395 1.00 91.06 189 VAL A N 1
ATOM 1508 C CA . VAL A 1 189 ? 40.703 -0.309 -51.892 1.00 91.06 189 VAL A CA 1
ATOM 1509 C C . VAL A 1 189 ? 41.907 0.282 -52.636 1.00 91.06 189 VAL A C 1
ATOM 1511 O O . VAL A 1 189 ? 41.733 0.864 -53.704 1.00 91.06 189 VAL A O 1
ATOM 1514 N N . ASP A 1 190 ? 43.124 0.057 -52.139 1.00 90.75 190 ASP A N 1
ATOM 1515 C CA . ASP A 1 190 ? 44.371 0.520 -52.768 1.00 90.75 190 ASP A CA 1
ATOM 1516 C C . ASP A 1 190 ? 44.854 -0.370 -53.933 1.00 90.75 190 ASP A C 1
ATOM 1518 O O . ASP A 1 190 ? 45.957 -0.174 -54.444 1.00 90.75 190 ASP A O 1
ATOM 1522 N N . SER A 1 191 ? 44.058 -1.358 -54.365 1.00 85.31 191 SER A N 1
ATOM 1523 C CA . SER A 1 191 ? 44.407 -2.310 -55.436 1.00 85.31 191 SER A CA 1
ATOM 1524 C C . SER A 1 191 ? 45.709 -3.092 -55.184 1.00 85.31 191 SER A C 1
ATOM 1526 O O . SER A 1 191 ? 46.410 -3.470 -56.124 1.00 85.31 191 SER A O 1
ATOM 1528 N N . ARG A 1 192 ? 46.058 -3.336 -53.913 1.00 85.50 192 ARG A N 1
ATOM 1529 C CA . ARG A 1 192 ? 47.253 -4.104 -53.529 1.00 85.50 192 ARG A CA 1
ATOM 1530 C C . ARG A 1 192 ? 46.974 -5.609 -53.547 1.00 85.50 192 ARG A C 1
ATOM 1532 O O . ARG A 1 192 ? 45.847 -6.051 -53.338 1.00 85.50 192 ARG A O 1
ATOM 1539 N N . HIS A 1 193 ? 48.015 -6.404 -53.800 1.00 79.12 193 HIS A N 1
ATOM 1540 C CA . HIS A 1 193 ? 47.904 -7.864 -53.836 1.00 79.12 193 HIS A CA 1
ATOM 1541 C C . HIS A 1 193 ? 47.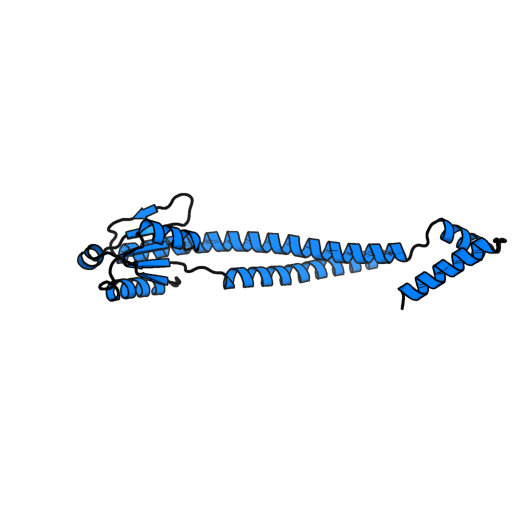633 -8.441 -52.440 1.00 79.12 193 HIS A C 1
ATOM 1543 O O . HIS A 1 193 ? 48.318 -8.090 -51.483 1.00 79.12 193 HIS A O 1
ATOM 1549 N N . LEU A 1 194 ? 46.663 -9.353 -52.364 1.00 84.25 194 LEU A N 1
ATOM 1550 C CA . LEU A 1 194 ? 46.312 -10.140 -51.179 1.00 84.25 194 LEU A CA 1
ATOM 1551 C C . LEU A 1 194 ? 46.520 -11.624 -51.468 1.00 84.25 194 LEU A C 1
ATOM 1553 O O . LEU A 1 194 ? 46.282 -12.078 -52.591 1.00 84.25 194 LEU A O 1
ATOM 1557 N N . ALA A 1 195 ? 46.953 -12.382 -50.464 1.00 89.56 195 ALA A N 1
ATOM 1558 C CA . ALA A 1 195 ? 47.090 -13.827 -50.573 1.00 89.56 195 ALA A CA 1
ATOM 1559 C C . ALA A 1 195 ? 45.712 -14.510 -50.650 1.00 89.56 195 ALA A C 1
ATOM 1561 O O . ALA A 1 195 ? 44.718 -14.005 -50.126 1.00 89.56 195 ALA A O 1
ATOM 1562 N N . ALA A 1 196 ? 45.648 -15.697 -51.264 1.00 86.69 196 ALA A N 1
ATOM 1563 C CA . ALA A 1 196 ? 44.397 -16.454 -51.395 1.00 86.69 196 ALA A CA 1
ATOM 1564 C C . ALA A 1 196 ? 43.719 -16.714 -50.031 1.00 86.69 196 ALA A C 1
ATOM 1566 O O . ALA A 1 196 ? 42.509 -16.552 -49.896 1.00 86.69 196 ALA A O 1
ATOM 1567 N N . GLU A 1 197 ? 44.510 -17.009 -48.995 1.00 88.31 197 GLU A N 1
ATOM 1568 C CA . GLU A 1 197 ? 44.018 -17.236 -47.630 1.00 88.31 197 GLU A CA 1
ATOM 1569 C C . GLU A 1 197 ? 43.386 -15.983 -47.001 1.00 88.31 197 GLU A C 1
ATOM 1571 O O . GLU A 1 197 ? 42.406 -16.079 -46.260 1.00 88.31 197 GLU A O 1
ATOM 1576 N N . GLU A 1 198 ? 43.924 -14.800 -47.305 1.00 87.62 198 GLU A N 1
ATOM 1577 C CA . GLU A 1 198 ? 43.421 -13.512 -46.818 1.00 87.62 198 GLU A CA 1
ATOM 1578 C C . GLU A 1 198 ? 42.106 -13.135 -47.514 1.00 87.62 198 GLU A C 1
ATOM 1580 O O . GLU A 1 198 ? 41.175 -12.635 -46.878 1.00 87.62 198 GLU A O 1
ATOM 1585 N N . ILE A 1 199 ? 41.985 -13.451 -48.807 1.00 87.44 199 ILE A N 1
ATOM 1586 C CA . ILE A 1 199 ? 40.739 -13.296 -49.568 1.00 87.44 199 ILE A CA 1
ATOM 1587 C C . ILE A 1 199 ? 39.645 -14.196 -48.973 1.00 87.44 199 ILE A C 1
ATOM 1589 O O . ILE A 1 199 ? 38.536 -13.726 -48.704 1.00 87.44 199 ILE A O 1
ATOM 1593 N N . ASP A 1 200 ? 39.963 -15.457 -48.666 1.00 89.69 200 ASP A N 1
ATOM 1594 C CA . ASP A 1 200 ? 39.022 -16.393 -48.041 1.00 89.69 200 ASP A CA 1
ATOM 1595 C C . ASP A 1 200 ? 38.561 -15.946 -46.645 1.00 89.69 200 ASP A C 1
ATOM 1597 O O . ASP A 1 200 ? 37.446 -16.271 -46.217 1.00 89.69 200 ASP A O 1
ATOM 1601 N N . GLN A 1 201 ? 39.397 -15.215 -45.902 1.00 87.00 201 GLN A N 1
ATOM 1602 C CA . GLN A 1 201 ? 39.016 -14.627 -44.613 1.00 87.00 201 GLN A CA 1
ATOM 1603 C C . GLN A 1 201 ? 37.989 -13.500 -44.782 1.00 87.00 201 GLN A C 1
ATOM 1605 O O . GLN A 1 201 ? 36.991 -13.470 -44.054 1.00 87.00 201 GLN A O 1
ATOM 1610 N N . VAL A 1 202 ? 38.185 -12.609 -45.760 1.00 88.06 202 VAL A N 1
ATOM 1611 C CA . VAL A 1 202 ? 37.235 -11.525 -46.066 1.00 88.06 202 VAL A CA 1
ATOM 1612 C C . VAL A 1 202 ? 35.899 -12.097 -46.549 1.00 88.06 202 VAL A C 1
ATOM 1614 O O . VAL A 1 202 ? 34.845 -11.677 -46.068 1.00 88.06 202 VAL A O 1
ATOM 1617 N N . VAL A 1 203 ? 35.919 -13.103 -47.429 1.00 90.44 203 VAL A N 1
ATOM 1618 C CA . VAL A 1 203 ? 34.702 -13.768 -47.931 1.00 90.44 203 VAL A CA 1
ATOM 1619 C C . VAL A 1 203 ? 33.905 -14.403 -46.792 1.00 90.44 203 VAL A C 1
ATOM 1621 O O . VAL A 1 203 ? 32.703 -14.154 -46.678 1.00 90.44 203 VAL A O 1
ATOM 1624 N N . ARG A 1 204 ? 34.559 -15.161 -45.900 1.00 89.38 204 ARG A N 1
ATOM 1625 C CA . ARG A 1 204 ? 33.899 -15.776 -44.733 1.00 89.38 204 ARG A CA 1
ATOM 1626 C C . ARG A 1 204 ? 33.259 -14.742 -43.810 1.00 89.38 204 ARG A C 1
ATOM 1628 O O . ARG A 1 204 ? 32.167 -14.972 -43.292 1.00 89.38 204 ARG A O 1
ATOM 1635 N N . TYR A 1 205 ? 33.909 -13.600 -43.602 1.00 86.94 205 TYR A N 1
ATOM 1636 C CA . TYR A 1 205 ? 33.340 -12.516 -42.803 1.00 86.94 205 TYR A CA 1
ATOM 1637 C C . TYR A 1 205 ? 32.119 -11.876 -43.465 1.00 86.94 205 TYR A C 1
ATOM 1639 O O . TYR A 1 205 ? 31.098 -11.689 -42.805 1.00 86.94 205 TYR A O 1
ATOM 1647 N N . LEU A 1 206 ? 32.188 -11.586 -44.766 1.00 86.31 206 LEU A N 1
ATOM 1648 C CA . LEU A 1 206 ? 31.065 -11.013 -45.508 1.00 86.31 206 LEU A CA 1
ATOM 1649 C C . LEU A 1 206 ? 29.873 -11.977 -45.584 1.00 86.31 206 LEU A C 1
ATOM 1651 O O . LEU A 1 206 ? 28.735 -11.530 -45.476 1.00 86.31 206 LEU A O 1
ATOM 1655 N N . GLN A 1 207 ? 30.117 -13.286 -45.707 1.00 87.44 207 GLN A N 1
ATOM 1656 C CA . GLN A 1 207 ? 29.074 -14.315 -45.645 1.00 87.44 207 GLN A CA 1
ATOM 1657 C C . GLN A 1 207 ? 28.379 -14.335 -44.280 1.00 87.44 207 GLN A C 1
ATOM 1659 O O . GLN A 1 207 ? 27.163 -14.181 -44.227 1.00 87.44 207 GLN A O 1
ATOM 1664 N N . ARG A 1 208 ? 29.139 -14.398 -43.178 1.00 82.94 208 ARG A N 1
ATOM 1665 C CA . ARG A 1 208 ? 28.574 -14.327 -41.817 1.00 82.94 208 ARG A CA 1
ATOM 1666 C C . ARG A 1 208 ? 27.797 -13.035 -41.577 1.00 82.94 208 ARG A C 1
ATOM 1668 O O . ARG A 1 208 ? 26.748 -13.048 -40.946 1.00 82.94 208 ARG A O 1
ATOM 1675 N N . ARG A 1 209 ? 28.295 -11.910 -42.094 1.00 81.19 209 ARG A N 1
ATOM 1676 C CA . ARG A 1 209 ? 27.616 -10.614 -41.992 1.00 81.19 209 ARG A CA 1
ATOM 1677 C C . ARG A 1 209 ? 26.329 -10.573 -42.816 1.00 81.19 209 ARG A C 1
ATOM 1679 O O . ARG A 1 209 ? 25.353 -9.989 -42.367 1.00 81.19 209 ARG A O 1
ATOM 1686 N N . LYS A 1 210 ? 26.313 -11.196 -43.997 1.00 82.69 210 LYS A N 1
ATOM 1687 C CA . LYS A 1 210 ? 25.110 -11.349 -44.826 1.00 82.69 210 LYS A CA 1
ATOM 1688 C C . LYS A 1 210 ? 24.064 -12.222 -44.130 1.00 82.69 210 LYS A C 1
ATOM 1690 O O . LYS A 1 210 ? 22.893 -11.873 -44.156 1.00 82.69 210 LYS A O 1
ATOM 1695 N N . GLU A 1 211 ? 24.485 -13.318 -43.504 1.00 82.31 211 GLU A N 1
ATOM 1696 C CA . GLU A 1 211 ? 23.612 -14.206 -42.725 1.00 82.31 211 GLU A CA 1
ATOM 1697 C C . GLU A 1 211 ? 23.040 -13.513 -41.483 1.00 82.31 211 GLU A C 1
ATOM 1699 O O . GLU A 1 211 ? 21.876 -13.706 -41.177 1.00 82.31 211 GLU A O 1
ATOM 1704 N N . ALA A 1 212 ? 23.815 -12.660 -40.804 1.00 75.94 212 ALA A N 1
ATOM 1705 C CA . ALA A 1 212 ? 23.356 -11.910 -39.630 1.00 75.94 212 ALA A CA 1
ATOM 1706 C C . ALA A 1 212 ? 22.377 -10.756 -39.943 1.00 75.94 212 ALA A C 1
ATOM 1708 O O . ALA A 1 212 ? 21.789 -10.189 -39.024 1.00 75.94 212 ALA A O 1
ATOM 1709 N N . LEU A 1 213 ? 22.246 -10.368 -41.216 1.00 71.00 213 LEU A N 1
ATOM 1710 C CA . LEU A 1 213 ? 21.318 -9.330 -41.686 1.00 71.00 213 LEU A CA 1
ATOM 1711 C C . LEU A 1 213 ? 20.007 -9.903 -42.255 1.00 71.00 213 LEU A C 1
ATOM 1713 O O . LEU A 1 213 ? 19.098 -9.122 -42.539 1.00 71.00 213 LEU A O 1
ATOM 1717 N N . MET A 1 214 ? 19.940 -11.223 -42.466 1.00 59.53 214 MET A N 1
ATOM 1718 C CA . MET A 1 214 ? 18.764 -11.969 -42.936 1.00 59.53 214 MET A CA 1
ATOM 1719 C C . MET A 1 214 ? 17.968 -12.504 -41.746 1.00 59.53 214 MET A C 1
ATOM 1721 O O . MET A 1 214 ? 16.723 -12.502 -41.849 1.00 59.53 214 MET A O 1
#

Secondary structure (DSSP, 8-state):
-HHHHHHHHHHHHHHHHHHHHHHHHHHHHHHHHTPPPSEEEEESSGGGHHHHHHHHHHHHTTT--EEEEEPPTTS-HHHHHHHHHHTT-SEEEEE-HHHHHHTEEEEEE-SSSS-EEEEEEEHHHHHHHHHHHHHHHHHHHHHHHHHHHHHHHHHHHHHHHHHHHHHHHHHHHHHSPPHHHHHHHHHHHTT----HHHHHHHHHHHHHHHHTT-

pLDDT: mean 87.36, std 7.35, range [58.59, 95.81]